Protein AF-A0A398DCT1-F1 (afdb_monomer)

Foldseek 3Di:
DDDPPPPCVVVVLVVLQVVLVVLVVVLVVCVVVVNDDDPVSVVSPVVSVVSNVVSVDDDWDWDADPVGDIDTDDDDPPPVCVVVVVVVVVVVVVVVVVVVVVVVVVVVVVVVVDPPVNVVVVVLVVVLVVCVVVLVLVVSCVSPVLPLSSLLSVLVVCLVVVVLVVSLVSVVSNVVNCPQVPNLLSLLSNLLSCQSVVNPVVSLVSLVVSVVSLVVCCVVCHGQNVALVSLVSSLVSLVVCLVVGDDVVSNVSSVVSNVVSVVVSVVRVVD

Solvent-accessible surface area (backbone atoms only — not comparable to full-atom values): 14977 Å² total; per-residue (Å²): 137,86,78,80,80,75,72,63,66,62,55,57,45,52,48,43,46,52,53,20,50,52,51,49,52,52,52,52,51,42,52,76,71,69,56,85,72,57,78,68,49,61,53,50,52,53,51,25,53,50,47,44,56,51,65,75,62,85,87,84,61,77,50,76,48,98,89,75,51,80,52,78,63,84,84,75,79,65,67,68,51,54,56,52,50,50,50,51,50,52,49,50,50,46,52,53,47,51,52,52,48,51,51,47,49,52,50,48,55,52,55,71,72,43,54,72,66,59,54,51,50,52,52,51,51,56,52,32,53,57,24,44,77,71,67,40,29,71,64,21,36,72,77,39,77,58,43,46,67,41,51,43,56,44,32,49,54,26,46,77,71,64,39,21,66,66,28,42,67,46,47,67,59,40,64,75,37,36,82,64,45,62,54,56,64,44,39,47,55,41,24,44,16,23,33,74,68,66,38,51,69,59,16,45,48,41,55,51,51,45,54,50,50,35,52,48,13,44,74,70,69,48,56,54,42,41,40,46,69,51,43,49,54,40,47,53,44,43,60,59,41,58,79,69,54,78,48,68,69,50,44,49,52,50,53,53,49,51,52,53,50,51,55,48,34,54,50,64,73,74,108

Organism: NCBI:txid2290915

Mean predicted aligned error: 17.01 Å

Nearest PDB structures (foldseek):
  2ho1-assembly1_A  TM=6.109E-01  e=1.424E-01  Pseudomonas aeruginosa PAO1
  4yvo-assembly1_A  TM=6.117E-01  e=4.773E-01  Arabidopsis thaliana
  5a6c-assembly2_A  TM=5.230E-01  e=1.860E+00  Homo sapiens
  3sf4-assembly3_C  TM=4.285E-01  e=1.682E+00  Homo sapiens
  7t7t-assembly2_B  TM=2.323E-01  e=9.663E-01  Citrus unshiu

pLDDT: mean 77.29, std 21.85, range [33.12, 98.75]

Structure (mmCIF, N/CA/C/O backbone):
data_AF-A0A398DCT1-F1
#
_entry.id   AF-A0A398DCT1-F1
#
loop_
_atom_site.group_PDB
_atom_site.id
_atom_site.type_symbol
_atom_site.label_atom_id
_atom_site.label_alt_id
_atom_site.label_comp_id
_atom_site.label_asym_id
_atom_site.label_entity_id
_atom_site.label_seq_id
_atom_site.pdbx_PDB_ins_code
_atom_site.Cartn_x
_atom_site.Cartn_y
_atom_site.Cartn_z
_atom_site.occupancy
_atom_site.B_iso_or_equiv
_atom_site.auth_seq_id
_atom_site.auth_comp_id
_atom_site.auth_asym_id
_atom_site.auth_atom_id
_atom_site.pdbx_PDB_model_num
ATOM 1 N N . MET A 1 1 ? 1.308 -56.799 -65.108 1.00 36.06 1 MET A N 1
ATOM 2 C CA . MET A 1 1 ? 0.537 -56.075 -64.076 1.00 36.06 1 MET A CA 1
ATOM 3 C C . MET A 1 1 ? 1.511 -55.118 -63.398 1.00 36.06 1 MET A C 1
ATOM 5 O O . MET A 1 1 ? 2.343 -55.564 -62.626 1.00 36.06 1 MET A O 1
ATOM 9 N N . ASN A 1 2 ? 1.532 -53.853 -63.829 1.00 35.38 2 ASN A N 1
ATOM 10 C CA . ASN A 1 2 ? 2.500 -52.849 -63.370 1.00 35.38 2 ASN A CA 1
ATOM 11 C C . ASN A 1 2 ? 2.028 -52.272 -62.032 1.00 35.38 2 ASN A C 1
ATOM 13 O O . ASN A 1 2 ? 1.039 -51.541 -61.999 1.00 35.38 2 ASN A O 1
ATOM 17 N N . ILE A 1 3 ? 2.719 -52.597 -60.941 1.00 39.06 3 ILE A N 1
ATOM 18 C CA . ILE A 1 3 ? 2.511 -51.929 -59.656 1.00 39.06 3 ILE A CA 1
ATOM 19 C C . ILE A 1 3 ? 3.306 -50.624 -59.721 1.00 39.06 3 ILE A C 1
ATOM 21 O O . ILE A 1 3 ? 4.535 -50.636 -59.718 1.00 39.06 3 ILE A O 1
ATOM 25 N N . LYS A 1 4 ? 2.596 -49.496 -59.840 1.00 43.75 4 LYS A N 1
ATOM 26 C CA . LYS A 1 4 ? 3.169 -48.158 -59.657 1.00 43.75 4 LYS A CA 1
ATOM 27 C C . LYS A 1 4 ? 3.806 -48.109 -58.266 1.00 43.75 4 LYS A C 1
ATOM 29 O O . LYS A 1 4 ? 3.088 -48.123 -57.271 1.00 43.75 4 LYS A O 1
ATOM 34 N N . GLN A 1 5 ? 5.134 -48.046 -58.200 1.00 40.81 5 GLN A N 1
ATOM 35 C CA . GLN A 1 5 ? 5.833 -47.622 -56.991 1.00 40.81 5 GLN A CA 1
ATOM 36 C C . GLN A 1 5 ? 5.524 -46.141 -56.777 1.00 40.81 5 GLN A C 1
ATOM 38 O O . GLN A 1 5 ? 6.094 -45.269 -57.429 1.00 40.81 5 GLN A O 1
ATOM 43 N N . THR A 1 6 ? 4.572 -45.857 -55.897 1.00 41.62 6 THR A N 1
ATOM 44 C CA . THR A 1 6 ? 4.400 -44.522 -55.335 1.00 41.62 6 THR A CA 1
ATOM 45 C C . THR A 1 6 ? 5.588 -44.291 -54.410 1.00 41.62 6 THR A C 1
ATOM 47 O O . THR A 1 6 ? 5.689 -44.894 -53.344 1.00 41.62 6 THR A O 1
ATOM 50 N N . THR A 1 7 ? 6.534 -43.479 -54.867 1.00 45.53 7 THR A N 1
ATOM 51 C CA . THR A 1 7 ? 7.656 -42.982 -54.077 1.00 45.53 7 THR A CA 1
ATOM 52 C C . THR A 1 7 ? 7.103 -42.328 -52.805 1.00 45.53 7 THR A C 1
ATOM 54 O O . THR A 1 7 ? 6.323 -41.384 -52.874 1.00 45.53 7 THR A O 1
ATOM 57 N N . ILE A 1 8 ? 7.441 -42.872 -51.632 1.00 47.75 8 ILE A N 1
ATOM 58 C CA . ILE A 1 8 ? 7.054 -42.324 -50.313 1.00 47.75 8 ILE A CA 1
ATOM 59 C C . ILE A 1 8 ? 7.974 -41.143 -49.929 1.00 47.75 8 ILE A C 1
ATOM 61 O O . ILE A 1 8 ? 7.621 -40.299 -49.108 1.00 47.75 8 ILE A O 1
ATOM 65 N N . GLU A 1 9 ? 9.125 -41.027 -50.595 1.00 51.66 9 GLU A N 1
ATOM 66 C CA . GLU A 1 9 ? 10.152 -39.997 -50.387 1.00 51.66 9 GLU A CA 1
ATOM 67 C C . GLU A 1 9 ? 9.671 -38.540 -50.560 1.00 51.66 9 GLU A C 1
ATOM 69 O O . GLU A 1 9 ? 10.022 -37.715 -49.715 1.00 51.66 9 GLU A O 1
ATOM 74 N N . PRO A 1 10 ? 8.818 -38.179 -51.544 1.00 56.56 10 PRO A N 1
ATOM 75 C CA . PRO A 1 10 ? 8.325 -36.810 -51.674 1.00 56.56 10 PRO A CA 1
ATOM 76 C C . PRO A 1 10 ? 7.369 -36.446 -50.538 1.00 56.56 10 PRO A C 1
ATOM 78 O O . PRO A 1 10 ? 7.337 -35.301 -50.106 1.00 56.56 10 PRO A O 1
ATOM 81 N N . VAL A 1 11 ? 6.589 -37.410 -50.037 1.00 53.25 11 VAL A N 1
ATOM 82 C CA . VAL A 1 11 ? 5.546 -37.147 -49.037 1.00 53.25 11 VAL A CA 1
ATOM 83 C C . VAL A 1 11 ? 6.168 -36.834 -47.683 1.00 53.25 11 VAL A C 1
ATOM 85 O O . VAL A 1 11 ? 5.748 -35.880 -47.039 1.00 53.25 11 VAL A O 1
ATOM 88 N N . ALA A 1 12 ? 7.196 -37.575 -47.264 1.00 54.34 12 ALA A N 1
ATOM 89 C CA . ALA A 1 12 ? 7.893 -37.303 -46.007 1.00 54.34 12 ALA A CA 1
ATOM 90 C C . ALA A 1 12 ? 8.620 -35.946 -46.029 1.00 54.34 12 ALA A C 1
ATOM 92 O O . ALA A 1 12 ? 8.574 -35.209 -45.045 1.00 54.34 12 ALA A O 1
ATOM 93 N N . LEU A 1 13 ? 9.223 -35.590 -47.167 1.00 54.47 13 LEU A N 1
ATOM 94 C CA . LEU A 1 13 ? 9.935 -34.324 -47.354 1.00 54.47 13 LEU A CA 1
ATOM 95 C C . LEU A 1 13 ? 8.961 -33.135 -47.385 1.00 54.47 13 LEU A C 1
ATOM 97 O O . LEU A 1 13 ? 9.155 -32.149 -46.677 1.00 54.47 13 LEU A O 1
ATOM 101 N N . VAL A 1 14 ? 7.850 -33.264 -48.118 1.00 60.44 14 VAL A N 1
ATOM 102 C CA . VAL A 1 14 ? 6.779 -32.254 -48.136 1.00 60.44 14 VAL A CA 1
ATOM 103 C C . VAL A 1 14 ? 6.146 -32.108 -46.751 1.00 60.44 14 VAL A C 1
ATOM 105 O O . VAL A 1 14 ? 5.940 -30.987 -46.297 1.00 60.44 14 VAL A O 1
ATOM 108 N N . MET A 1 15 ? 5.894 -33.210 -46.039 1.00 61.06 15 MET A N 1
ATOM 109 C CA . MET A 1 15 ? 5.348 -33.164 -44.679 1.00 61.06 15 MET A CA 1
ATOM 110 C C . MET A 1 15 ? 6.311 -32.488 -43.697 1.00 61.06 15 MET A C 1
ATOM 112 O O . MET A 1 15 ? 5.871 -31.648 -42.917 1.00 61.06 15 MET A O 1
ATOM 116 N N . GLY A 1 16 ? 7.611 -32.792 -43.759 1.00 62.81 16 GLY A N 1
ATOM 117 C CA . GLY A 1 16 ? 8.633 -32.155 -42.922 1.00 62.81 16 GLY A CA 1
ATOM 118 C C . GLY A 1 16 ? 8.750 -30.649 -43.170 1.00 62.81 16 GLY A C 1
ATOM 119 O O . GLY A 1 16 ? 8.773 -29.869 -42.217 1.00 62.81 16 GLY A O 1
ATOM 120 N N . LEU A 1 17 ? 8.729 -30.229 -44.438 1.00 61.38 17 LEU A N 1
ATOM 121 C CA . LEU A 1 17 ? 8.760 -28.818 -44.827 1.00 61.38 17 LEU A CA 1
ATOM 122 C C . LEU A 1 17 ? 7.508 -28.062 -44.352 1.00 61.38 17 LEU A C 1
ATOM 124 O O . LEU A 1 17 ? 7.616 -26.958 -43.814 1.00 61.38 17 LEU A O 1
ATOM 128 N N . VAL A 1 18 ? 6.324 -28.659 -44.534 1.00 68.19 18 VAL A N 1
ATOM 129 C CA . VAL A 1 18 ? 5.040 -28.062 -44.134 1.00 68.19 18 VAL A CA 1
ATOM 130 C C . VAL A 1 18 ? 4.954 -27.932 -42.612 1.00 68.19 18 VAL A C 1
ATOM 132 O O . VAL A 1 18 ? 4.602 -26.862 -42.117 1.00 68.19 18 VAL A O 1
ATOM 135 N N . LEU A 1 19 ? 5.336 -28.971 -41.862 1.00 64.50 19 LEU A N 1
ATOM 136 C CA . LEU A 1 19 ? 5.365 -28.938 -40.395 1.00 64.50 19 LEU A CA 1
ATOM 137 C C . LEU A 1 19 ? 6.388 -27.929 -39.855 1.00 64.50 19 LEU A C 1
ATOM 139 O O . LEU A 1 19 ? 6.051 -27.145 -38.968 1.00 64.50 19 LEU A O 1
ATOM 143 N N . GLY A 1 20 ? 7.605 -27.902 -40.408 1.00 65.12 20 GLY A N 1
ATOM 144 C CA . GLY A 1 20 ? 8.648 -26.953 -40.001 1.00 65.12 20 GLY A CA 1
ATOM 145 C C . GLY A 1 20 ? 8.249 -25.499 -40.261 1.00 65.12 20 GLY A C 1
ATOM 146 O O . GLY A 1 20 ? 8.371 -24.646 -39.380 1.00 65.12 20 GLY A O 1
ATOM 147 N N . SER A 1 21 ? 7.672 -25.231 -41.434 1.00 66.06 21 SER A N 1
ATOM 148 C CA . SER A 1 21 ? 7.203 -23.893 -41.811 1.00 66.06 21 SER A CA 1
ATOM 149 C C . SER A 1 21 ? 6.016 -23.438 -40.953 1.00 66.06 21 SER A C 1
ATOM 151 O O . SER A 1 21 ? 5.988 -22.294 -40.502 1.00 66.06 21 SER A O 1
ATOM 153 N N . ALA A 1 22 ? 5.068 -24.332 -40.649 1.00 68.12 22 ALA A N 1
ATOM 154 C CA . ALA A 1 22 ? 3.936 -24.030 -39.770 1.00 68.12 22 ALA A CA 1
ATOM 155 C C . ALA A 1 22 ? 4.380 -23.690 -38.335 1.00 68.12 22 ALA A C 1
ATOM 157 O O . ALA A 1 22 ? 3.824 -22.777 -37.717 1.00 68.12 22 ALA A O 1
ATOM 158 N N . MET A 1 23 ? 5.405 -24.374 -37.812 1.00 66.44 23 MET A N 1
ATOM 159 C CA . MET A 1 23 ? 5.976 -24.069 -36.496 1.00 66.44 23 MET A CA 1
ATOM 160 C C . MET A 1 23 ? 6.653 -22.694 -36.466 1.00 66.44 23 MET A C 1
ATOM 162 O O . MET A 1 23 ? 6.417 -21.931 -35.531 1.00 66.44 23 MET A O 1
ATOM 166 N N . LEU A 1 24 ? 7.426 -22.341 -37.498 1.00 65.69 24 LEU A N 1
ATOM 167 C CA . LEU A 1 24 ? 8.075 -21.027 -37.589 1.00 65.69 24 LEU A CA 1
ATOM 168 C C . LEU A 1 24 ? 7.053 -19.889 -37.675 1.00 65.69 24 LEU A C 1
ATOM 170 O O . LEU A 1 24 ? 7.145 -18.930 -36.911 1.00 65.69 24 LEU A O 1
ATOM 174 N N . VAL A 1 25 ? 6.029 -20.030 -38.523 1.00 70.75 25 VAL A N 1
ATOM 175 C CA . VAL A 1 25 ? 4.947 -19.037 -38.640 1.00 70.75 25 VAL A CA 1
ATOM 176 C C . VAL A 1 25 ? 4.191 -18.878 -37.319 1.00 70.75 25 VAL A C 1
ATOM 178 O O . VAL A 1 25 ? 3.870 -17.756 -36.934 1.00 70.75 25 VAL A O 1
ATOM 181 N N . SER A 1 26 ? 3.952 -19.971 -36.589 1.00 65.69 26 SER A N 1
ATOM 182 C CA . SER A 1 26 ? 3.269 -19.927 -35.288 1.00 65.69 26 SER A CA 1
ATOM 183 C C . SER A 1 26 ? 4.083 -19.174 -34.231 1.00 65.69 26 SER A C 1
ATOM 185 O O . SER A 1 26 ? 3.523 -18.378 -33.478 1.00 65.69 26 SER A O 1
ATOM 187 N N . VAL A 1 27 ? 5.407 -19.368 -34.205 1.00 63.97 27 VAL A N 1
ATOM 188 C CA . VAL A 1 27 ? 6.306 -18.623 -33.309 1.00 63.97 27 VAL A CA 1
ATOM 189 C C . VAL A 1 27 ? 6.333 -17.136 -33.675 1.00 63.97 27 VAL A C 1
ATOM 191 O O . VAL A 1 27 ? 6.207 -16.286 -32.794 1.00 63.97 27 VAL A O 1
ATOM 194 N N . THR A 1 28 ? 6.426 -16.802 -34.967 1.00 66.19 28 THR A N 1
ATOM 195 C CA . THR A 1 28 ? 6.400 -15.407 -35.436 1.00 66.19 28 THR A CA 1
ATOM 196 C C . THR A 1 28 ? 5.066 -14.721 -35.133 1.00 66.19 28 THR A C 1
ATOM 198 O O . THR A 1 28 ? 5.053 -13.574 -34.692 1.00 66.19 28 THR A O 1
ATOM 201 N N . ALA A 1 29 ? 3.939 -15.414 -35.311 1.00 65.19 29 ALA A N 1
ATOM 202 C CA . ALA A 1 29 ? 2.613 -14.871 -35.024 1.00 65.19 29 ALA A CA 1
ATOM 203 C C . ALA A 1 29 ? 2.414 -14.591 -33.527 1.00 65.19 29 ALA A C 1
ATOM 205 O O . ALA A 1 29 ? 1.945 -13.517 -33.160 1.00 65.19 29 ALA A O 1
ATOM 206 N N . ALA A 1 30 ? 2.817 -15.514 -32.652 1.00 64.69 30 ALA A N 1
ATOM 207 C CA . ALA A 1 30 ? 2.731 -15.295 -31.210 1.00 64.69 30 ALA A CA 1
ATOM 208 C C . ALA A 1 30 ? 3.680 -14.181 -30.720 1.00 64.69 30 ALA A C 1
ATOM 210 O O . ALA A 1 30 ? 3.327 -13.459 -29.789 1.00 64.69 30 ALA A O 1
ATOM 211 N N . PHE A 1 31 ? 4.818 -13.967 -31.392 1.00 67.06 31 PHE A N 1
ATOM 212 C CA . PHE A 1 31 ? 5.706 -12.829 -31.124 1.00 67.06 31 PHE A CA 1
ATOM 213 C C . PHE A 1 31 ? 5.045 -11.492 -31.496 1.00 67.06 31 PHE A C 1
ATOM 215 O O . PHE A 1 31 ? 5.064 -10.552 -30.707 1.00 67.06 31 PHE A O 1
ATOM 222 N N . LEU A 1 32 ? 4.395 -11.422 -32.663 1.00 63.50 32 LEU A N 1
ATOM 223 C CA . LEU A 1 32 ? 3.679 -10.220 -33.113 1.00 63.50 32 LEU A CA 1
ATOM 224 C C . LEU A 1 32 ? 2.447 -9.889 -32.256 1.00 63.50 32 LEU A C 1
ATOM 226 O O . LEU A 1 32 ? 2.054 -8.730 -32.177 1.00 63.50 32 LEU A O 1
ATOM 230 N N . LEU A 1 33 ? 1.856 -10.887 -31.597 1.00 70.19 33 LEU A N 1
ATOM 231 C CA . LEU A 1 33 ? 0.718 -10.716 -30.689 1.00 70.19 33 LEU A CA 1
ATOM 232 C C . LEU A 1 33 ? 1.129 -10.382 -29.241 1.00 70.19 33 LEU A C 1
ATOM 234 O O . LEU A 1 33 ? 0.264 -10.284 -28.374 1.00 70.19 33 LEU A O 1
ATOM 238 N N . GLY A 1 34 ? 2.425 -10.187 -28.970 1.00 53.81 34 GLY A N 1
ATOM 239 C CA . GLY A 1 34 ? 2.915 -9.731 -27.665 1.00 53.81 34 GLY A CA 1
ATOM 240 C C . GLY A 1 34 ? 2.924 -10.804 -26.572 1.00 53.81 34 GLY A C 1
ATOM 241 O O . GLY A 1 34 ? 2.997 -10.471 -25.390 1.00 53.81 34 GLY A O 1
ATOM 242 N N . TYR A 1 35 ? 2.862 -12.089 -26.934 1.00 66.19 35 TYR A N 1
ATOM 243 C CA . TYR A 1 35 ? 3.002 -13.167 -25.957 1.00 66.19 35 TYR A CA 1
ATOM 244 C C . TYR A 1 35 ? 4.467 -13.308 -25.519 1.00 66.19 35 TYR A C 1
ATOM 246 O O . TYR A 1 35 ? 5.373 -13.453 -26.341 1.00 66.19 35 TYR A O 1
ATOM 254 N N . VAL A 1 36 ? 4.708 -13.293 -24.205 1.00 50.56 36 VAL A N 1
ATOM 255 C CA . VAL A 1 36 ? 6.049 -13.464 -23.628 1.00 50.56 36 VAL A CA 1
ATOM 256 C C . VAL A 1 36 ? 6.452 -14.935 -23.728 1.00 50.56 36 VAL A C 1
ATOM 258 O O . VAL A 1 36 ? 5.899 -15.798 -23.044 1.00 50.56 36 VAL A O 1
ATOM 261 N N . PHE A 1 37 ? 7.417 -15.242 -24.594 1.00 55.66 37 PHE A N 1
ATOM 262 C CA . PHE A 1 37 ? 7.937 -16.598 -24.726 1.00 55.66 37 PHE A CA 1
ATOM 263 C C . PHE A 1 37 ? 8.883 -16.936 -23.574 1.00 55.66 37 PHE A C 1
ATOM 265 O O . PHE A 1 37 ? 9.975 -16.384 -23.462 1.00 55.66 37 PHE A O 1
ATOM 272 N N . GLY A 1 38 ? 8.486 -17.902 -22.747 1.00 59.59 38 GLY A N 1
ATOM 273 C CA . GLY A 1 38 ? 9.411 -18.590 -21.849 1.00 59.59 38 GLY A CA 1
ATOM 274 C C . GLY A 1 38 ? 10.381 -19.511 -22.605 1.00 59.59 38 GLY A C 1
ATOM 275 O O . GLY A 1 38 ? 10.351 -19.622 -23.832 1.00 59.59 38 GLY A O 1
ATOM 276 N N . LEU A 1 39 ? 11.204 -20.250 -21.854 1.00 57.31 39 LEU A N 1
ATOM 277 C CA . LEU A 1 39 ? 12.235 -21.179 -22.354 1.00 57.31 39 LEU A CA 1
ATOM 278 C C . LEU A 1 39 ? 11.741 -22.152 -23.454 1.00 57.31 39 LEU A C 1
ATOM 280 O O . LEU A 1 39 ? 12.514 -22.539 -24.332 1.00 57.31 39 LEU A O 1
ATOM 284 N N . GLY A 1 40 ? 10.451 -22.512 -23.429 1.00 57.81 40 GLY A N 1
ATOM 285 C CA . GLY A 1 40 ? 9.806 -23.391 -24.413 1.00 57.81 40 GLY A CA 1
ATOM 286 C C . GLY A 1 40 ? 9.721 -22.815 -25.833 1.00 57.81 40 GLY A C 1
ATOM 287 O O . GLY A 1 40 ? 9.794 -23.570 -26.799 1.00 57.81 40 GLY A O 1
ATOM 288 N N . GLY A 1 41 ? 9.631 -21.489 -25.987 1.00 62.53 41 GLY A N 1
ATOM 289 C CA . GLY A 1 41 ? 9.611 -20.843 -27.305 1.00 62.53 41 GLY A CA 1
ATOM 290 C C . GLY A 1 41 ? 10.951 -20.960 -28.027 1.00 62.53 41 GLY A C 1
ATOM 291 O O . GLY A 1 41 ? 11.002 -21.330 -29.196 1.00 62.53 41 GLY A O 1
ATOM 292 N N . ALA A 1 42 ? 12.050 -20.736 -27.302 1.00 58.88 42 ALA A N 1
ATOM 293 C CA . ALA A 1 42 ? 13.403 -20.844 -27.847 1.00 58.88 42 ALA A CA 1
ATOM 294 C C . ALA A 1 42 ? 13.738 -22.276 -28.301 1.00 58.88 42 ALA A C 1
ATOM 296 O O . ALA A 1 42 ? 14.368 -22.470 -29.342 1.00 58.88 42 ALA A O 1
ATOM 297 N N . THR A 1 43 ? 13.277 -23.285 -27.553 1.00 59.25 43 THR A N 1
ATOM 298 C CA . THR A 1 43 ? 13.462 -24.697 -27.925 1.00 59.25 43 THR A CA 1
ATOM 299 C C . THR A 1 43 ? 12.658 -25.061 -29.171 1.00 59.25 43 THR A C 1
ATOM 301 O O . THR A 1 43 ? 13.186 -25.743 -30.048 1.00 59.25 43 THR A O 1
ATOM 304 N N . LEU A 1 44 ? 11.422 -24.564 -29.299 1.00 59.19 44 LEU A N 1
ATOM 305 C CA . LEU A 1 44 ? 10.587 -24.817 -30.477 1.00 59.19 44 LEU A CA 1
ATOM 306 C C . LEU A 1 44 ? 11.191 -24.215 -31.757 1.00 59.19 44 LEU A C 1
ATOM 308 O O . LEU A 1 44 ? 11.205 -24.871 -32.797 1.00 59.19 44 LEU A O 1
ATOM 312 N N . THR A 1 45 ? 11.748 -23.003 -31.675 1.00 63.12 45 THR A N 1
ATOM 313 C CA . THR A 1 45 ? 12.410 -22.333 -32.808 1.00 63.12 45 THR A CA 1
ATOM 314 C C . THR A 1 45 ? 13.661 -23.082 -33.260 1.00 63.12 45 THR A C 1
ATOM 316 O O . THR A 1 45 ? 13.875 -23.260 -34.459 1.00 63.12 45 THR A O 1
ATOM 319 N N . LEU A 1 46 ? 14.467 -23.573 -32.310 1.00 58.78 46 LEU A N 1
ATOM 320 C CA . LEU A 1 46 ? 15.671 -24.350 -32.611 1.00 58.78 46 LEU A CA 1
ATOM 321 C C . LEU A 1 46 ? 15.322 -25.672 -33.314 1.00 58.78 46 LEU A C 1
ATOM 323 O O . LEU A 1 46 ? 15.953 -26.034 -34.305 1.00 58.78 46 LEU A O 1
ATOM 327 N N . VAL A 1 47 ? 14.286 -26.368 -32.834 1.00 59.53 47 VAL A N 1
ATOM 328 C CA . VAL A 1 47 ? 13.799 -27.618 -33.439 1.00 59.53 47 VAL A CA 1
ATOM 329 C C . VAL A 1 47 ? 13.207 -27.364 -34.827 1.00 59.53 47 VAL A C 1
ATOM 331 O O . VAL A 1 47 ? 13.506 -28.112 -35.757 1.00 59.53 47 VAL A O 1
ATOM 334 N N . GLY A 1 48 ? 12.436 -26.287 -35.002 1.00 61.28 48 GLY A N 1
ATOM 335 C CA . GLY A 1 48 ? 11.903 -25.879 -36.304 1.00 61.28 48 GLY A CA 1
ATOM 336 C C . GLY A 1 48 ? 13.011 -25.603 -37.324 1.00 61.28 48 GLY A C 1
ATOM 337 O O . GLY A 1 48 ? 12.979 -26.143 -38.431 1.00 61.28 48 GLY A O 1
ATOM 338 N N . ALA A 1 49 ? 14.043 -24.847 -36.940 1.00 63.06 49 ALA A N 1
ATOM 339 C CA . ALA A 1 49 ? 15.198 -24.579 -37.800 1.00 63.06 49 ALA A CA 1
ATOM 340 C C . ALA A 1 49 ? 15.956 -25.864 -38.178 1.00 63.06 49 ALA A C 1
ATOM 342 O O . ALA A 1 49 ? 16.341 -26.046 -39.333 1.00 63.06 49 ALA A O 1
ATOM 343 N N . LEU A 1 50 ? 16.113 -26.789 -37.227 1.00 54.97 50 LEU A N 1
ATOM 344 C CA . LEU A 1 50 ? 16.834 -28.045 -37.428 1.00 54.97 50 LEU A CA 1
ATOM 345 C C . LEU A 1 50 ? 16.072 -29.015 -38.346 1.00 54.97 50 LEU A C 1
ATOM 347 O O . LEU A 1 50 ? 16.674 -29.626 -39.226 1.00 54.97 50 LEU A O 1
ATOM 351 N N . LEU A 1 51 ? 14.745 -29.103 -38.209 1.00 58.03 51 LEU A N 1
ATOM 352 C CA . LEU A 1 51 ? 13.892 -29.900 -39.100 1.00 58.03 51 LEU A CA 1
ATOM 353 C C . LEU A 1 51 ? 13.850 -29.329 -40.522 1.00 58.03 51 LEU A C 1
ATOM 355 O O . LEU A 1 51 ? 13.899 -30.085 -41.493 1.00 58.03 51 LEU A O 1
ATOM 359 N N . THR A 1 52 ? 13.830 -28.000 -40.652 1.00 58.97 52 THR A N 1
ATOM 360 C CA . THR A 1 52 ? 13.875 -27.328 -41.960 1.00 58.97 52 THR A CA 1
ATOM 361 C C . THR A 1 52 ? 15.241 -27.529 -42.630 1.00 58.97 52 THR A C 1
ATOM 363 O O . THR A 1 52 ? 15.305 -27.800 -43.826 1.00 58.97 52 THR A O 1
ATOM 366 N N . GLY A 1 53 ? 16.331 -27.492 -41.853 1.00 52.97 53 GLY A N 1
ATOM 367 C CA . GLY A 1 53 ? 17.690 -27.762 -42.332 1.00 52.97 53 GLY A CA 1
ATOM 368 C C . GLY A 1 53 ? 17.916 -29.216 -42.762 1.00 52.97 53 GLY A C 1
ATOM 369 O O . GLY A 1 53 ? 18.528 -29.459 -43.801 1.00 52.97 53 GLY A O 1
ATOM 370 N N . LEU A 1 54 ? 17.369 -30.187 -42.023 1.00 48.31 54 LEU A N 1
ATOM 371 C CA . LEU A 1 54 ? 17.446 -31.611 -42.381 1.00 48.31 54 LEU A CA 1
ATOM 372 C C . LEU A 1 54 ? 16.651 -31.947 -43.652 1.00 48.31 54 LEU A C 1
ATOM 374 O O . LEU A 1 54 ? 17.058 -32.826 -44.405 1.00 48.31 54 LEU A O 1
ATOM 378 N N . SER A 1 55 ? 15.563 -31.225 -43.942 1.00 50.03 55 SER A N 1
ATOM 379 C CA . SER A 1 55 ? 14.768 -31.426 -45.164 1.00 50.03 55 SER A CA 1
ATOM 380 C C . SER A 1 55 ? 15.500 -31.023 -46.453 1.00 50.03 55 SER A C 1
ATOM 382 O O . SER A 1 55 ? 15.058 -31.395 -47.540 1.00 50.03 55 SER A O 1
ATOM 384 N N . ILE A 1 56 ? 16.597 -30.268 -46.349 1.00 49.84 56 ILE A N 1
ATOM 385 C CA . ILE A 1 56 ? 17.396 -29.801 -47.494 1.00 49.84 56 ILE A CA 1
ATOM 386 C C . ILE A 1 56 ? 18.474 -30.842 -47.880 1.00 49.84 56 ILE A C 1
ATOM 388 O O . ILE A 1 56 ? 19.043 -30.770 -48.966 1.00 49.84 56 ILE A O 1
ATOM 392 N N . TRP A 1 57 ? 18.721 -31.860 -47.042 1.00 47.19 57 TRP A N 1
ATOM 393 C CA . TRP A 1 57 ? 19.800 -32.837 -47.225 1.00 47.19 57 TRP A CA 1
ATOM 394 C C . TRP A 1 57 ? 19.265 -34.274 -47.219 1.00 47.19 57 TRP A C 1
ATOM 396 O O . TRP A 1 57 ? 18.987 -34.822 -46.159 1.00 47.19 57 TRP A O 1
ATOM 406 N N . SER A 1 58 ? 19.157 -34.919 -48.386 1.00 44.78 58 SER A N 1
ATOM 407 C CA . SER A 1 58 ? 19.490 -36.346 -48.606 1.00 44.78 58 SER A CA 1
ATOM 408 C C . SER A 1 58 ? 18.858 -36.876 -49.895 1.00 44.78 58 SER A C 1
ATOM 410 O O . SER A 1 58 ? 17.657 -36.762 -50.112 1.00 44.78 58 SER A O 1
ATOM 412 N N . SER A 1 59 ? 19.659 -37.529 -50.736 1.00 44.81 59 SER A N 1
ATOM 413 C CA . SER A 1 59 ? 19.130 -38.532 -51.662 1.00 44.81 59 SER A CA 1
ATOM 414 C C . SER A 1 59 ? 19.598 -39.899 -51.173 1.00 44.81 59 SER A C 1
ATOM 416 O O . SER A 1 59 ? 20.783 -40.099 -50.907 1.00 44.81 59 SER A O 1
ATOM 418 N N . VAL A 1 60 ? 18.658 -40.823 -50.990 1.00 41.34 60 VAL A N 1
ATOM 419 C CA . VAL A 1 60 ? 18.916 -42.214 -50.610 1.00 41.34 60 VAL A CA 1
ATOM 420 C C . VAL A 1 60 ? 18.589 -43.061 -51.834 1.00 41.34 60 VAL A C 1
ATOM 422 O O . VAL A 1 60 ? 17.519 -42.917 -52.413 1.00 41.34 60 VAL A O 1
ATOM 425 N N . ARG A 1 61 ? 19.503 -43.936 -52.270 1.00 42.00 61 ARG A N 1
ATOM 426 C CA . ARG A 1 61 ? 19.205 -44.913 -53.328 1.00 42.00 61 ARG A CA 1
ATOM 427 C C . ARG A 1 61 ? 19.202 -46.316 -52.747 1.00 42.00 61 ARG A C 1
ATOM 429 O O . ARG A 1 61 ? 20.246 -46.855 -52.400 1.00 42.00 61 ARG A O 1
ATOM 436 N N . ILE A 1 62 ? 18.010 -46.899 -52.678 1.00 39.12 62 ILE A N 1
ATOM 437 C CA . ILE A 1 62 ? 17.791 -48.290 -52.282 1.00 39.12 62 ILE A CA 1
ATOM 438 C C . ILE A 1 62 ? 17.602 -49.105 -53.559 1.00 39.12 62 ILE A C 1
ATOM 440 O O . ILE A 1 62 ? 16.736 -48.787 -54.378 1.00 39.12 62 ILE A O 1
ATOM 444 N N . ARG A 1 63 ? 18.403 -50.157 -53.744 1.00 41.75 63 ARG A N 1
ATOM 445 C CA . ARG A 1 63 ? 18.161 -51.154 -54.793 1.00 41.75 63 ARG A CA 1
ATOM 446 C C . ARG A 1 63 ? 17.738 -52.468 -54.156 1.00 41.75 63 ARG A C 1
ATOM 448 O O . ARG A 1 63 ? 18.309 -52.907 -53.162 1.00 41.75 63 ARG A O 1
ATOM 455 N N . VAL A 1 64 ? 16.717 -53.074 -54.750 1.00 37.25 64 VAL A N 1
ATOM 456 C CA . VAL A 1 64 ? 16.221 -54.397 -54.372 1.00 37.25 64 VAL A CA 1
ATOM 457 C C . VAL A 1 64 ? 16.657 -55.364 -55.458 1.00 37.25 64 VAL A C 1
ATOM 459 O O . VAL A 1 64 ? 16.277 -55.201 -56.620 1.00 37.25 64 VAL A O 1
ATOM 462 N N . SER A 1 65 ? 17.484 -56.337 -55.089 1.00 46.69 65 SER A N 1
ATOM 463 C CA . SER A 1 65 ? 17.958 -57.353 -56.026 1.00 46.69 65 SER A CA 1
ATOM 464 C C . SER A 1 65 ? 16.892 -58.442 -56.220 1.00 46.69 65 SER A C 1
ATOM 466 O O . SER A 1 65 ? 16.153 -58.741 -55.278 1.00 46.69 65 SER A O 1
ATOM 468 N N . PRO A 1 66 ? 16.808 -59.081 -57.405 1.00 45.00 66 PRO A N 1
ATOM 469 C CA . PRO A 1 66 ? 15.766 -60.069 -57.724 1.00 45.00 66 PRO A CA 1
ATOM 470 C C . PRO A 1 66 ? 15.735 -61.300 -56.802 1.00 45.00 66 PRO A C 1
ATOM 472 O O . PRO A 1 66 ? 14.753 -62.035 -56.790 1.00 45.00 66 PRO A O 1
ATOM 475 N N . GLU A 1 67 ? 16.794 -61.513 -56.023 1.00 47.97 67 GLU A N 1
ATOM 476 C CA . GLU A 1 67 ? 16.972 -62.630 -55.088 1.00 47.97 67 GLU A CA 1
ATOM 477 C C . GLU A 1 67 ? 16.496 -62.305 -53.654 1.00 47.97 67 GLU A C 1
ATOM 479 O O . GLU A 1 67 ? 16.618 -63.135 -52.758 1.00 47.97 67 GLU A O 1
ATOM 484 N N . GLY A 1 68 ? 15.924 -61.115 -53.419 1.00 38.28 68 GLY A N 1
ATOM 485 C CA . GLY A 1 68 ? 15.297 -60.741 -52.141 1.00 38.28 68 GLY A CA 1
ATOM 486 C C . GLY A 1 68 ? 16.205 -60.028 -51.128 1.00 38.28 68 GLY A C 1
ATOM 487 O O . GLY A 1 68 ? 15.806 -59.853 -49.979 1.00 38.28 68 GLY A O 1
ATOM 488 N N . GLY A 1 69 ? 17.401 -59.589 -51.532 1.00 33.12 69 GLY A N 1
ATOM 489 C CA . GLY A 1 69 ? 18.298 -58.775 -50.702 1.00 33.12 69 GLY A CA 1
ATOM 490 C C . GLY A 1 69 ? 18.089 -57.264 -50.877 1.00 33.12 69 GLY A C 1
ATOM 491 O O . GLY A 1 69 ? 17.915 -56.785 -52.002 1.00 33.12 69 GLY A O 1
ATOM 492 N N . PHE A 1 70 ? 18.146 -56.518 -49.767 1.00 33.31 70 PHE A N 1
ATOM 493 C CA . PHE A 1 70 ? 18.197 -55.051 -49.744 1.00 33.31 70 PHE A CA 1
ATOM 494 C C . PHE A 1 70 ? 19.645 -54.594 -49.569 1.00 33.31 70 PHE A C 1
ATOM 496 O O . PHE A 1 70 ? 20.278 -54.947 -48.575 1.00 33.31 70 PHE A O 1
ATOM 503 N N . GLU A 1 71 ? 20.151 -53.777 -50.490 1.00 36.75 71 GLU A N 1
ATOM 504 C CA . GLU A 1 71 ? 21.451 -53.123 -50.332 1.00 36.75 71 GLU A CA 1
ATOM 505 C C . GLU A 1 71 ? 21.248 -51.603 -50.306 1.00 36.75 71 GLU A C 1
ATOM 507 O O . GLU A 1 71 ? 20.675 -51.011 -51.227 1.00 36.75 71 GLU A O 1
ATOM 512 N N . ALA A 1 72 ? 21.671 -50.980 -49.204 1.00 35.53 72 ALA A N 1
ATOM 513 C CA . ALA A 1 72 ? 21.619 -49.539 -48.999 1.00 35.53 72 ALA A CA 1
ATOM 514 C C . ALA A 1 72 ? 23.049 -48.992 -48.997 1.00 35.53 72 ALA A C 1
ATOM 516 O O . ALA A 1 72 ? 23.818 -49.241 -48.069 1.00 35.53 72 ALA A O 1
ATOM 517 N N . SER A 1 73 ? 23.410 -48.250 -50.042 1.00 39.03 73 SER A N 1
ATOM 518 C CA . SER A 1 73 ? 24.699 -47.566 -50.136 1.00 39.03 73 SER A CA 1
ATOM 519 C C . SER A 1 73 ? 24.531 -46.086 -49.797 1.00 39.03 73 SER A C 1
ATOM 521 O O . SER A 1 73 ? 23.778 -45.375 -50.465 1.00 39.03 73 SER A O 1
ATOM 523 N N . PHE A 1 74 ? 25.251 -45.621 -48.777 1.00 42.06 74 PHE A N 1
ATOM 524 C CA . PHE A 1 74 ? 25.288 -44.217 -48.374 1.00 42.06 74 PHE A CA 1
ATOM 525 C C . PHE A 1 74 ? 26.427 -43.511 -49.109 1.00 42.06 74 PHE A C 1
ATOM 527 O O . PHE A 1 74 ? 27.597 -43.734 -48.799 1.00 42.06 74 PHE A O 1
ATOM 534 N N . GLU A 1 75 ? 26.109 -42.654 -50.076 1.00 42.28 75 GLU A N 1
ATOM 535 C CA . GLU A 1 75 ? 27.122 -41.825 -50.728 1.00 42.28 75 GLU A CA 1
ATOM 536 C C . GLU A 1 75 ? 27.297 -40.542 -49.909 1.00 42.28 75 GLU A C 1
ATOM 538 O O . GLU A 1 75 ? 26.449 -39.650 -49.905 1.00 42.28 75 GLU A O 1
ATOM 543 N N . SER A 1 76 ? 28.372 -40.470 -49.120 1.00 43.03 76 SER A N 1
ATOM 544 C CA . SER A 1 76 ? 28.675 -39.261 -48.362 1.00 43.03 76 SER A CA 1
ATOM 545 C C . SER A 1 76 ? 29.247 -38.202 -49.302 1.00 43.03 76 SER A C 1
ATOM 547 O O . SER A 1 76 ? 30.348 -38.381 -49.825 1.00 43.03 76 SER A O 1
ATOM 549 N N . PHE A 1 77 ? 28.541 -37.083 -49.449 1.00 42.69 77 PHE A N 1
ATOM 550 C CA . PHE A 1 77 ? 29.036 -35.833 -50.027 1.00 42.69 77 PHE A CA 1
ATOM 551 C C . PHE A 1 77 ? 30.138 -35.256 -49.113 1.00 42.69 77 PHE A C 1
ATOM 553 O O . PHE A 1 77 ? 29.909 -34.359 -48.311 1.00 42.69 77 PHE A O 1
ATOM 560 N N . LYS A 1 78 ? 31.320 -35.888 -49.103 1.00 42.12 78 LYS A N 1
ATOM 561 C CA . LYS A 1 78 ? 32.369 -35.663 -48.088 1.00 42.12 78 LYS A CA 1
ATOM 562 C C . LYS A 1 78 ? 33.476 -34.707 -48.519 1.00 42.12 78 LYS A C 1
ATOM 564 O O . LYS A 1 78 ? 34.280 -34.338 -47.668 1.00 42.12 78 LYS A O 1
ATOM 569 N N . GLN A 1 79 ? 33.550 -34.332 -49.795 1.00 39.97 79 GLN A N 1
ATOM 570 C CA . GLN A 1 79 ? 34.684 -33.559 -50.310 1.00 39.97 79 GLN A CA 1
ATOM 571 C C . GLN A 1 79 ? 34.346 -32.077 -50.514 1.00 39.97 79 GLN A C 1
ATOM 573 O O .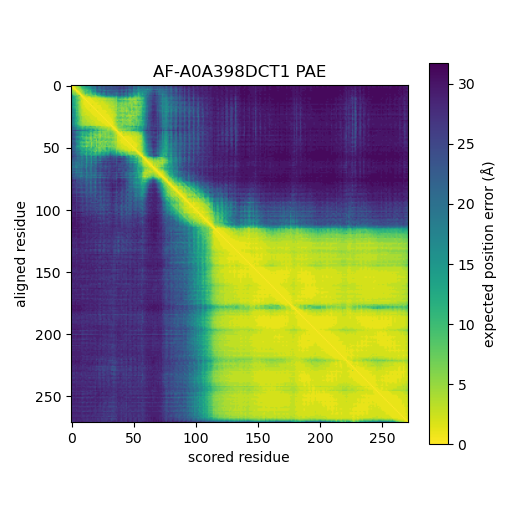 GLN A 1 79 ? 35.077 -31.237 -50.007 1.00 39.97 79 GLN A O 1
ATOM 578 N N . GLU A 1 80 ? 33.190 -31.757 -51.093 1.00 42.41 80 GLU A N 1
ATOM 579 C CA . GLU A 1 80 ? 32.744 -30.369 -51.319 1.00 42.41 80 GLU A CA 1
ATOM 580 C C . GLU A 1 80 ? 32.205 -29.715 -50.025 1.00 42.41 80 GLU A C 1
ATOM 582 O O . GLU A 1 80 ? 32.577 -28.600 -49.678 1.00 42.41 80 GLU A O 1
ATOM 587 N N . VAL A 1 81 ? 31.510 -30.478 -49.168 1.00 43.69 81 VAL A N 1
ATOM 588 C CA . VAL A 1 81 ? 31.108 -30.019 -47.819 1.00 43.69 81 VAL A CA 1
ATOM 589 C C . VAL A 1 81 ? 32.286 -29.775 -46.885 1.00 43.69 81 VAL A C 1
ATOM 591 O O . VAL A 1 81 ? 32.143 -29.023 -45.929 1.00 43.69 81 VAL A O 1
ATOM 594 N N . ARG A 1 82 ? 33.460 -30.378 -47.107 1.00 41.00 82 ARG A N 1
ATOM 595 C CA . ARG A 1 82 ? 34.596 -30.112 -46.218 1.00 41.00 82 ARG A CA 1
ATOM 596 C C . ARG A 1 82 ? 35.146 -28.712 -46.443 1.00 41.00 82 ARG A C 1
ATOM 598 O O . ARG A 1 82 ? 35.471 -28.078 -45.449 1.00 41.00 82 ARG A O 1
ATOM 605 N N . GLU A 1 83 ? 35.200 -28.259 -47.695 1.00 45.16 83 GLU A N 1
ATOM 606 C CA . GLU A 1 83 ? 35.636 -26.910 -48.070 1.00 45.16 83 GLU A CA 1
ATOM 607 C C . GLU A 1 83 ? 34.570 -25.869 -47.704 1.00 45.16 83 GLU A C 1
ATOM 609 O O . GLU A 1 83 ? 34.901 -24.906 -47.003 1.00 45.16 83 GLU A O 1
ATOM 614 N N . ASP A 1 84 ? 33.294 -26.141 -47.999 1.00 45.69 84 ASP A N 1
ATOM 615 C CA . ASP A 1 84 ? 32.175 -25.252 -47.656 1.00 45.69 84 ASP A CA 1
ATOM 616 C C . ASP A 1 84 ? 31.891 -25.169 -46.150 1.00 45.69 84 ASP A C 1
ATOM 618 O O . ASP A 1 84 ? 31.529 -24.114 -45.645 1.00 45.69 84 ASP A O 1
ATOM 622 N N . VAL A 1 85 ? 32.096 -26.238 -45.370 1.00 43.31 85 VAL A N 1
ATOM 623 C CA . VAL A 1 85 ? 31.971 -26.170 -43.899 1.00 43.31 85 VAL A CA 1
ATOM 624 C C . VAL A 1 85 ? 33.150 -25.425 -43.285 1.00 43.31 85 VAL A C 1
ATOM 626 O O . VAL A 1 85 ? 32.972 -24.770 -42.259 1.00 43.31 85 VAL A O 1
ATOM 629 N N . THR A 1 86 ? 34.351 -25.479 -43.871 1.00 48.47 86 THR A N 1
ATOM 630 C CA . THR A 1 86 ? 35.449 -24.611 -43.417 1.00 48.47 86 THR A CA 1
ATOM 631 C C . THR A 1 86 ? 35.232 -23.149 -43.774 1.00 48.47 86 THR A C 1
ATOM 633 O O . THR A 1 86 ? 35.526 -22.324 -42.911 1.00 48.47 86 THR A O 1
ATOM 636 N N . SER A 1 87 ? 34.686 -22.831 -44.956 1.00 47.56 87 SER A N 1
ATOM 637 C CA . SER A 1 87 ? 34.352 -21.449 -45.335 1.00 47.56 87 SER A CA 1
ATOM 638 C C . SER A 1 87 ? 33.171 -20.920 -44.514 1.00 47.56 87 SER A C 1
ATOM 640 O O . SER A 1 87 ? 33.292 -19.894 -43.859 1.00 47.56 87 SER A O 1
ATOM 642 N N . LEU A 1 88 ? 32.092 -21.692 -44.350 1.00 45.62 88 LEU A N 1
ATOM 643 C CA . LEU A 1 88 ? 30.982 -21.332 -43.459 1.00 45.62 88 LEU A CA 1
ATOM 644 C C . LEU A 1 88 ? 31.429 -21.194 -42.004 1.00 45.62 88 LEU A C 1
ATOM 646 O O . LEU A 1 88 ? 30.923 -20.336 -41.286 1.00 45.62 88 LEU A O 1
ATOM 650 N N . ARG A 1 89 ? 32.381 -22.007 -41.528 1.00 46.69 89 ARG A N 1
ATOM 651 C CA . ARG A 1 89 ? 32.919 -21.884 -40.164 1.00 46.69 89 ARG A CA 1
ATOM 652 C C . ARG A 1 89 ? 33.849 -20.681 -40.012 1.00 46.69 89 ARG A C 1
ATOM 654 O O . ARG A 1 89 ? 33.874 -20.116 -38.918 1.00 46.69 89 ARG A O 1
ATOM 661 N N . SER A 1 90 ? 34.617 -20.301 -41.037 1.00 55.56 90 SER A N 1
ATOM 662 C CA . SER A 1 90 ? 35.389 -19.051 -41.014 1.00 55.56 90 SER A CA 1
ATOM 663 C C . SER A 1 90 ? 34.470 -17.842 -41.070 1.00 55.56 90 SER A C 1
ATOM 665 O O . SER A 1 90 ? 34.655 -16.927 -40.275 1.00 55.56 90 SER A O 1
ATOM 667 N N . ASP A 1 91 ? 33.425 -17.897 -41.889 1.00 52.81 91 ASP A N 1
ATOM 668 C CA . ASP A 1 91 ? 32.473 -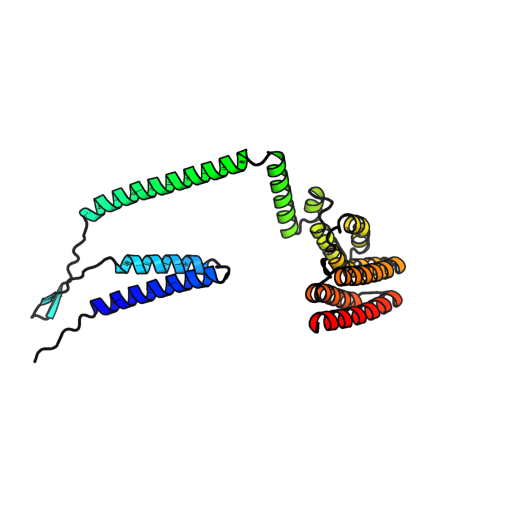16.806 -42.076 1.00 52.81 91 ASP A CA 1
ATOM 669 C C . ASP A 1 91 ? 31.575 -16.655 -40.849 1.00 52.81 91 ASP A C 1
ATOM 671 O O . ASP A 1 91 ? 31.379 -15.553 -40.362 1.00 52.81 91 ASP A O 1
ATOM 675 N N . THR A 1 92 ? 31.134 -17.757 -40.232 1.00 46.91 92 THR A N 1
ATOM 676 C CA . THR A 1 92 ? 30.400 -17.713 -38.954 1.00 46.91 92 THR A CA 1
ATOM 677 C C . THR A 1 92 ? 31.288 -17.194 -37.824 1.00 46.91 92 THR A C 1
ATOM 679 O O . THR A 1 92 ? 30.811 -16.471 -36.956 1.00 46.91 92 THR A O 1
ATOM 682 N N . LYS A 1 93 ? 32.589 -17.523 -37.809 1.00 54.53 93 LYS A N 1
ATOM 683 C CA . LYS A 1 93 ? 33.529 -16.921 -36.850 1.00 54.53 93 LYS A CA 1
ATOM 684 C C . LYS A 1 93 ? 33.744 -15.434 -37.123 1.00 54.53 93 LYS A C 1
ATOM 686 O O . LYS A 1 93 ? 33.832 -14.688 -36.156 1.00 54.53 93 LYS A O 1
ATOM 691 N N . GLY A 1 94 ? 33.801 -15.026 -38.391 1.00 56.28 94 GLY A N 1
ATOM 692 C CA . GLY A 1 94 ? 33.865 -13.629 -38.818 1.00 56.28 94 GLY A CA 1
ATOM 693 C C . GLY A 1 94 ? 32.633 -12.858 -38.363 1.00 56.28 94 GLY A C 1
ATOM 694 O O . GLY A 1 94 ? 32.769 -11.898 -37.622 1.00 56.28 94 GLY A O 1
ATOM 695 N N . VAL A 1 95 ? 31.436 -13.370 -38.648 1.00 51.75 95 VAL A N 1
ATOM 696 C CA . VAL A 1 95 ? 30.163 -12.777 -38.216 1.00 51.75 95 VAL A CA 1
ATOM 697 C C . VAL A 1 95 ? 30.038 -12.745 -36.695 1.00 51.75 95 VAL A C 1
ATOM 699 O O . VAL A 1 95 ? 29.584 -11.750 -36.150 1.00 51.75 95 VAL A O 1
ATOM 702 N N . VAL A 1 96 ? 30.453 -13.790 -35.968 1.00 53.28 96 VAL A N 1
ATOM 703 C CA . VAL A 1 96 ? 30.464 -13.768 -34.491 1.00 53.28 96 VAL A CA 1
ATOM 704 C C . VAL A 1 96 ? 31.471 -12.746 -33.960 1.00 53.28 96 VAL A C 1
ATOM 706 O O . VAL A 1 96 ? 31.198 -12.102 -32.946 1.00 53.28 96 VAL A O 1
ATOM 709 N N . HIS A 1 97 ? 32.616 -12.585 -34.623 1.00 64.31 97 HIS A N 1
ATOM 710 C CA . HIS A 1 97 ? 33.612 -11.583 -34.262 1.00 64.31 97 HIS A CA 1
ATOM 711 C C . HIS A 1 97 ? 33.086 -10.168 -34.517 1.00 64.31 97 HIS A C 1
ATOM 713 O O . HIS A 1 97 ? 33.075 -9.380 -33.579 1.00 64.31 97 HIS A O 1
ATOM 719 N N . GLU A 1 98 ? 32.519 -9.908 -35.696 1.00 62.16 98 GLU A N 1
ATOM 720 C CA . GLU A 1 98 ? 31.857 -8.651 -36.063 1.00 62.16 98 GLU A CA 1
ATOM 721 C C . GLU A 1 98 ? 30.676 -8.340 -35.139 1.00 62.16 98 GLU A C 1
ATOM 723 O O . GLU A 1 98 ? 30.532 -7.211 -34.695 1.00 62.16 98 GLU A O 1
ATOM 728 N N . LEU A 1 99 ? 29.856 -9.327 -34.753 1.00 48.06 99 LEU A N 1
ATOM 729 C CA . LEU A 1 99 ? 28.770 -9.109 -33.789 1.00 48.06 99 LEU A CA 1
ATOM 730 C C . LEU A 1 99 ? 29.302 -8.770 -32.394 1.00 48.06 99 LEU A C 1
ATOM 732 O O . LEU A 1 99 ? 28.678 -8.010 -31.657 1.00 48.06 99 LEU A O 1
ATOM 736 N N . THR A 1 100 ? 30.419 -9.384 -32.001 1.00 61.12 100 THR A N 1
ATOM 737 C CA . THR A 1 100 ? 31.051 -9.135 -30.700 1.00 61.12 100 THR A CA 1
ATOM 738 C C . THR A 1 100 ? 31.700 -7.755 -30.678 1.00 61.12 100 THR A C 1
ATOM 740 O O . THR A 1 100 ? 31.576 -7.048 -29.679 1.00 61.12 100 THR A O 1
ATOM 743 N N . GLU A 1 101 ? 32.333 -7.365 -31.780 1.00 68.38 101 GLU A N 1
ATOM 744 C CA . GLU A 1 101 ? 32.925 -6.049 -32.003 1.00 68.38 101 GLU A CA 1
ATOM 745 C C . GLU A 1 101 ? 31.839 -4.973 -32.063 1.00 68.38 101 GLU A C 1
ATOM 747 O O . GLU A 1 101 ? 31.855 -4.074 -31.234 1.00 68.38 101 GLU A O 1
ATOM 752 N N . PHE A 1 102 ? 30.803 -5.146 -32.884 1.00 51.34 102 PHE A N 1
ATOM 753 C CA . PHE A 1 102 ? 29.648 -4.249 -32.980 1.00 51.34 102 PHE A CA 1
ATOM 754 C C . PHE A 1 102 ? 28.891 -4.112 -31.651 1.00 51.34 102 PHE A C 1
ATOM 756 O O . PHE A 1 102 ? 28.481 -3.020 -31.263 1.00 51.34 102 PHE A O 1
ATOM 763 N N . LYS A 1 103 ? 28.738 -5.201 -30.884 1.00 52.53 103 LYS A N 1
ATOM 764 C CA . LYS A 1 103 ? 28.195 -5.143 -29.515 1.00 52.53 103 LYS A CA 1
ATOM 765 C C . LYS A 1 103 ? 29.122 -4.373 -28.570 1.00 52.53 103 LYS A C 1
ATOM 767 O O . LYS A 1 103 ? 28.635 -3.688 -27.670 1.00 52.53 103 LYS A O 1
ATOM 772 N N . GLY A 1 104 ? 30.435 -4.507 -28.747 1.00 61.47 104 GLY A N 1
ATOM 773 C CA . GLY A 1 104 ? 31.452 -3.741 -28.033 1.00 61.47 104 GLY A CA 1
ATOM 774 C C . GLY A 1 104 ? 31.384 -2.251 -28.362 1.00 61.47 104 GLY A C 1
ATOM 775 O O . GLY A 1 104 ? 31.349 -1.443 -27.440 1.00 61.47 104 GLY A O 1
ATOM 776 N N . GLU A 1 105 ? 31.269 -1.906 -29.642 1.00 61.94 105 GLU A N 1
ATOM 777 C CA . GLU A 1 105 ? 31.133 -0.541 -30.153 1.00 61.94 105 GLU A CA 1
ATOM 778 C C . GLU A 1 105 ? 29.828 0.106 -29.693 1.00 61.94 105 GLU A C 1
ATOM 780 O O . GLU A 1 105 ? 29.870 1.194 -29.134 1.00 61.94 105 GLU A O 1
ATOM 785 N N . ILE A 1 106 ? 28.682 -0.581 -29.792 1.00 54.94 106 ILE A N 1
ATOM 786 C CA . ILE A 1 106 ? 27.407 -0.084 -29.246 1.00 54.94 106 ILE A CA 1
ATOM 787 C C . ILE A 1 106 ? 27.536 0.183 -27.747 1.00 54.94 106 ILE A C 1
ATOM 789 O O . ILE A 1 106 ? 27.088 1.217 -27.256 1.00 54.94 106 ILE A O 1
ATOM 793 N N . ARG A 1 107 ? 28.149 -0.741 -27.000 1.00 56.19 107 ARG A N 1
ATOM 794 C CA . ARG A 1 107 ? 28.333 -0.573 -25.557 1.00 56.19 107 ARG A CA 1
ATOM 795 C C . ARG A 1 107 ? 29.266 0.597 -25.252 1.00 56.19 107 ARG A C 1
ATOM 797 O O . ARG A 1 107 ? 28.974 1.341 -24.325 1.00 56.19 107 ARG A O 1
ATOM 804 N N . ALA A 1 108 ? 30.341 0.768 -26.016 1.00 59.38 108 ALA A N 1
ATOM 805 C CA . ALA A 1 108 ? 31.273 1.881 -25.875 1.00 59.38 108 ALA A CA 1
ATOM 806 C C . ALA A 1 108 ? 30.601 3.216 -26.215 1.00 59.38 108 ALA A C 1
ATOM 808 O O . ALA A 1 108 ? 30.647 4.120 -25.397 1.00 59.38 108 ALA A O 1
ATOM 809 N N . SER A 1 109 ? 29.877 3.314 -27.332 1.00 57.59 109 SER A N 1
ATOM 810 C CA . SER A 1 109 ? 29.164 4.532 -27.729 1.00 57.59 109 SER A CA 1
ATOM 811 C C . SER A 1 109 ? 28.026 4.900 -26.774 1.00 57.59 109 SER A C 1
ATOM 813 O O . SER A 1 109 ? 27.814 6.079 -26.508 1.00 57.59 109 SER A O 1
ATOM 815 N N . ILE A 1 110 ? 27.308 3.919 -26.211 1.00 57.53 110 ILE A N 1
ATOM 816 C CA . ILE A 1 110 ? 26.297 4.175 -25.171 1.00 57.53 110 ILE A CA 1
ATOM 817 C C . ILE A 1 110 ? 26.967 4.623 -23.865 1.00 57.53 110 ILE A C 1
ATOM 819 O O . ILE A 1 110 ? 26.482 5.548 -23.223 1.00 57.53 110 ILE A O 1
ATOM 823 N N . LEU A 1 111 ? 28.086 4.005 -23.473 1.00 58.44 111 LEU A N 1
ATOM 824 C CA . LEU A 1 111 ? 28.830 4.382 -22.265 1.00 58.44 111 LEU A CA 1
ATOM 825 C C . LEU A 1 111 ? 29.569 5.721 -22.402 1.00 58.44 111 LEU A C 1
ATOM 827 O O . LEU A 1 111 ? 29.743 6.401 -21.402 1.00 58.44 111 LEU A O 1
ATOM 831 N N . GLU A 1 112 ? 29.984 6.111 -23.607 1.00 62.59 112 GLU A N 1
ATOM 832 C CA . GLU A 1 112 ? 30.567 7.430 -23.892 1.00 62.59 112 GLU A CA 1
ATOM 833 C C . GLU A 1 112 ? 29.502 8.534 -23.942 1.00 62.59 112 GLU A C 1
ATOM 835 O O . GLU A 1 112 ? 29.802 9.689 -23.649 1.00 62.59 112 GLU A O 1
ATOM 840 N N . ALA A 1 113 ? 28.256 8.191 -24.288 1.00 64.38 113 ALA A N 1
ATOM 841 C CA . ALA A 1 113 ? 27.136 9.131 -24.329 1.00 64.38 113 ALA A CA 1
ATOM 842 C C . ALA A 1 113 ? 26.455 9.344 -22.964 1.00 64.38 113 ALA A C 1
ATOM 844 O O . ALA A 1 113 ? 25.771 10.351 -22.772 1.00 64.38 113 ALA A O 1
ATOM 845 N N . ILE A 1 114 ? 26.617 8.409 -22.022 1.00 66.75 114 ILE A N 1
ATOM 846 C CA . ILE A 1 114 ? 26.055 8.485 -20.669 1.00 66.75 114 ILE A CA 1
ATOM 847 C C . ILE A 1 114 ? 27.141 8.998 -19.724 1.00 66.75 114 ILE A C 1
ATOM 849 O O . ILE A 1 114 ? 28.216 8.411 -19.629 1.00 66.75 114 ILE A O 1
ATOM 853 N N . SER A 1 115 ? 26.867 10.086 -19.002 1.00 77.38 115 SER A N 1
ATOM 854 C CA . SER A 1 115 ? 27.835 10.599 -18.033 1.00 77.38 115 SER A CA 1
ATOM 855 C C . SER A 1 115 ? 28.081 9.565 -16.916 1.00 77.38 115 SER A C 1
ATOM 857 O O . SER A 1 115 ? 27.158 8.823 -16.557 1.00 77.38 115 SER A O 1
ATOM 859 N N . PRO A 1 116 ? 29.300 9.483 -16.350 1.00 80.62 116 PRO A N 1
ATOM 860 C CA . PRO A 1 116 ? 29.603 8.555 -15.258 1.00 80.62 116 PRO A CA 1
ATOM 861 C C . PRO A 1 116 ? 28.614 8.652 -14.088 1.00 80.62 116 PRO A C 1
ATOM 863 O O . PRO A 1 116 ? 28.265 7.634 -13.496 1.00 80.62 116 PRO A O 1
ATOM 866 N N . GLU A 1 117 ? 28.103 9.854 -13.815 1.00 82.25 117 GLU A N 1
ATOM 867 C CA . GLU A 1 117 ? 27.106 10.114 -12.775 1.00 82.25 117 GLU A CA 1
ATOM 868 C C . GLU A 1 117 ? 25.784 9.386 -13.052 1.00 82.25 117 GLU A C 1
ATOM 870 O O . GLU A 1 117 ? 25.264 8.703 -12.174 1.00 82.25 117 GLU A O 1
ATOM 875 N N . VAL A 1 118 ? 25.272 9.454 -14.287 1.00 79.88 118 VAL A N 1
ATOM 876 C CA . VAL A 1 118 ? 24.027 8.766 -14.672 1.00 79.88 118 VAL A CA 1
ATOM 877 C C . VAL A 1 118 ? 24.200 7.249 -14.610 1.00 79.88 118 VAL A C 1
ATOM 879 O O . VAL A 1 118 ? 23.288 6.530 -14.201 1.00 79.88 118 VAL A O 1
ATOM 882 N N . LEU A 1 119 ? 25.372 6.738 -14.993 1.00 80.94 119 LEU A N 1
ATOM 883 C CA . LEU A 1 119 ? 25.657 5.307 -14.916 1.00 80.94 119 LEU A CA 1
ATOM 884 C C . LEU A 1 119 ? 25.688 4.807 -13.464 1.00 80.94 119 LEU A C 1
ATOM 886 O O . LEU A 1 119 ? 25.187 3.717 -13.179 1.00 80.94 119 LEU A O 1
ATOM 890 N N . ASP A 1 120 ? 26.267 5.587 -12.555 1.00 86.81 120 ASP A N 1
ATOM 891 C CA . ASP A 1 120 ? 26.308 5.244 -11.135 1.00 86.81 120 ASP A CA 1
ATOM 892 C C . ASP A 1 120 ? 24.933 5.379 -10.468 1.00 86.81 120 ASP A C 1
ATOM 894 O O . ASP A 1 120 ? 24.569 4.519 -9.662 1.00 86.81 120 ASP A O 1
ATOM 898 N N . ASP A 1 121 ? 24.121 6.362 -10.865 1.00 85.50 121 ASP A N 1
ATOM 899 C CA . ASP A 1 121 ? 22.723 6.468 -10.435 1.00 85.50 121 ASP A CA 1
ATOM 900 C C . ASP A 1 121 ? 21.889 5.260 -10.891 1.00 85.50 121 ASP A C 1
ATOM 902 O O . ASP A 1 121 ? 21.150 4.687 -10.088 1.00 85.50 121 ASP A O 1
ATOM 906 N N . LEU A 1 122 ? 22.052 4.807 -12.139 1.00 83.31 122 LEU A N 1
ATOM 907 C CA . LEU A 1 122 ? 21.377 3.607 -12.648 1.00 83.31 122 LEU A CA 1
ATOM 908 C C . LEU A 1 122 ? 21.796 2.347 -11.886 1.00 83.31 122 LEU A C 1
ATOM 910 O O . LEU A 1 122 ? 20.945 1.546 -11.506 1.00 83.31 122 LEU A O 1
ATOM 914 N N . ARG A 1 123 ? 23.096 2.183 -11.613 1.00 88.25 123 ARG A N 1
ATOM 915 C CA . ARG A 1 123 ? 23.601 1.065 -10.798 1.00 88.25 123 ARG A CA 1
ATOM 916 C C . ARG A 1 123 ? 23.053 1.105 -9.377 1.00 88.25 123 ARG A C 1
ATOM 918 O O . ARG A 1 123 ? 22.742 0.052 -8.822 1.00 88.25 123 ARG A O 1
ATOM 925 N N . ARG A 1 124 ? 22.949 2.299 -8.780 1.00 90.81 124 ARG A N 1
ATOM 926 C CA . ARG A 1 124 ? 22.345 2.478 -7.454 1.00 90.81 124 ARG A CA 1
ATOM 927 C C . ARG A 1 124 ? 20.870 2.079 -7.484 1.00 90.81 124 ARG A C 1
ATOM 929 O O . ARG A 1 124 ? 20.465 1.302 -6.629 1.00 90.81 124 ARG A O 1
ATOM 936 N N . SER A 1 125 ? 20.112 2.539 -8.480 1.00 88.44 125 SER A N 1
ATOM 937 C CA . SER A 1 125 ? 18.697 2.182 -8.658 1.00 88.44 125 SER A CA 1
ATOM 938 C C . SER A 1 125 ? 18.507 0.673 -8.821 1.00 88.44 125 SER A C 1
ATOM 940 O O . SER A 1 125 ? 17.752 0.069 -8.069 1.00 88.44 125 SER A O 1
ATOM 942 N N . GLU A 1 126 ? 19.263 0.037 -9.721 1.00 92.00 126 GLU A N 1
ATOM 943 C CA . GLU A 1 126 ? 19.206 -1.418 -9.920 1.00 92.00 126 GLU A CA 1
ATOM 944 C C . GLU A 1 126 ? 19.533 -2.168 -8.620 1.00 92.00 126 GLU A C 1
ATOM 946 O O . GLU A 1 126 ? 18.930 -3.193 -8.295 1.00 92.00 126 GLU A O 1
ATOM 951 N N . LYS A 1 127 ? 20.490 -1.654 -7.839 1.00 95.50 127 LYS A N 1
ATOM 952 C CA . LYS A 1 127 ? 20.852 -2.255 -6.560 1.00 95.50 127 LYS A CA 1
ATOM 953 C C . LYS A 1 127 ? 19.731 -2.144 -5.525 1.00 95.50 127 LYS A C 1
ATOM 955 O O . LYS A 1 127 ? 19.542 -3.101 -4.774 1.00 95.50 127 LYS A O 1
ATOM 960 N N . VAL A 1 128 ? 19.025 -1.014 -5.479 1.00 94.69 128 VAL A N 1
ATOM 961 C CA . VAL A 1 128 ? 17.847 -0.808 -4.621 1.00 94.69 128 VAL A CA 1
ATOM 962 C C . VAL A 1 128 ? 16.753 -1.809 -4.990 1.00 94.69 128 VAL A C 1
ATOM 964 O O . VAL A 1 128 ? 16.300 -2.541 -4.112 1.00 94.69 128 VAL A O 1
ATOM 967 N N . ASP A 1 129 ? 16.429 -1.945 -6.277 1.00 92.62 129 ASP A N 1
ATOM 968 C CA . ASP A 1 129 ? 15.404 -2.884 -6.754 1.00 92.62 129 ASP A CA 1
ATOM 969 C C . ASP A 1 129 ? 15.732 -4.333 -6.357 1.00 92.62 129 ASP A C 1
ATOM 971 O O . ASP A 1 129 ? 14.903 -5.037 -5.781 1.00 92.62 129 ASP A O 1
ATOM 975 N N . GLN A 1 130 ? 16.986 -4.762 -6.545 1.00 95.62 130 GLN A N 1
ATOM 976 C CA . GLN A 1 130 ? 17.437 -6.096 -6.127 1.00 95.62 130 GLN A CA 1
ATOM 977 C C . GLN A 1 130 ? 17.332 -6.333 -4.614 1.00 95.62 130 GLN A C 1
ATOM 979 O O . GLN A 1 130 ? 17.162 -7.476 -4.184 1.00 95.62 130 GLN A O 1
ATOM 984 N N . LEU A 1 131 ? 17.519 -5.297 -3.790 1.00 97.06 131 LEU A N 1
ATOM 985 C CA . LEU A 1 131 ? 17.379 -5.409 -2.336 1.00 97.06 131 LEU A CA 1
ATOM 986 C C . LEU A 1 131 ? 15.906 -5.530 -1.942 1.00 97.06 131 LEU A C 1
ATOM 988 O O . LEU A 1 131 ? 15.580 -6.385 -1.118 1.00 97.06 131 LEU A O 1
ATOM 992 N N . ILE A 1 132 ? 15.027 -4.749 -2.576 1.00 95.25 132 ILE A N 1
ATOM 993 C CA . ILE A 1 132 ? 13.572 -4.827 -2.389 1.00 95.25 132 ILE A CA 1
ATOM 994 C C . ILE A 1 132 ? 13.066 -6.227 -2.753 1.00 95.25 132 ILE A C 1
ATOM 996 O O . ILE A 1 132 ? 12.404 -6.867 -1.940 1.00 95.25 132 ILE A O 1
ATOM 1000 N N . GLU A 1 133 ? 13.458 -6.766 -3.910 1.00 93.62 133 GLU A N 1
ATOM 1001 C CA . GLU A 1 133 ? 13.066 -8.116 -4.348 1.00 93.62 133 GLU A CA 1
ATOM 1002 C C . GLU A 1 133 ? 13.500 -9.227 -3.378 1.00 93.62 133 GLU A C 1
ATOM 1004 O O . GLU A 1 133 ? 12.840 -10.262 -3.265 1.00 93.62 133 GLU A O 1
ATOM 1009 N N . ARG A 1 134 ? 14.610 -9.028 -2.658 1.00 95.69 134 ARG A N 1
ATOM 1010 C CA . ARG A 1 134 ? 15.110 -9.968 -1.639 1.00 95.69 134 ARG A CA 1
ATOM 1011 C C . ARG A 1 134 ? 14.477 -9.762 -0.263 1.00 95.69 134 ARG A C 1
ATOM 1013 O O . ARG A 1 134 ? 14.763 -10.542 0.645 1.00 95.69 134 ARG A O 1
ATOM 1020 N N . GLY A 1 135 ? 13.655 -8.726 -0.093 1.00 93.38 135 GLY A N 1
ATOM 1021 C CA . GLY A 1 135 ? 13.101 -8.315 1.195 1.00 93.38 135 GLY A CA 1
ATOM 1022 C C . GLY A 1 135 ? 14.125 -7.663 2.132 1.00 93.38 135 GLY A C 1
ATOM 1023 O O . GLY A 1 135 ? 13.873 -7.567 3.330 1.00 93.38 135 GLY A O 1
ATOM 1024 N N . GLU A 1 136 ? 15.278 -7.219 1.621 1.00 96.62 136 GLU A N 1
ATOM 1025 C CA . GLU A 1 136 ? 16.316 -6.504 2.382 1.00 96.62 136 GLU A CA 1
ATOM 1026 C C . GLU A 1 136 ? 16.000 -4.993 2.442 1.00 96.62 136 GLU A C 1
ATOM 1028 O O . GLU A 1 136 ? 16.785 -4.152 1.998 1.00 96.62 136 GLU A O 1
ATOM 1033 N N . LEU A 1 137 ? 14.819 -4.655 2.963 1.00 97.06 137 LEU A N 1
ATOM 1034 C CA . LEU A 1 137 ? 14.202 -3.328 2.838 1.00 97.06 137 LEU A CA 1
ATOM 1035 C C . LEU A 1 137 ? 14.965 -2.225 3.565 1.00 97.06 137 LEU A C 1
ATOM 1037 O O . LEU A 1 137 ? 15.131 -1.139 3.022 1.00 97.06 137 LEU A O 1
ATOM 1041 N N . GLU A 1 138 ? 15.490 -2.498 4.757 1.00 94.75 138 GLU A N 1
ATOM 1042 C CA . GLU A 1 138 ? 16.276 -1.516 5.502 1.00 94.75 138 GLU A CA 1
ATOM 1043 C C . GLU A 1 138 ? 17.538 -1.122 4.726 1.00 94.75 138 GLU A C 1
ATOM 1045 O O . GLU A 1 138 ? 17.873 0.054 4.649 1.00 94.75 138 GLU A O 1
ATOM 1050 N N . LYS A 1 139 ? 18.187 -2.083 4.055 1.00 95.94 139 LYS A N 1
ATOM 1051 C CA . LYS A 1 139 ? 19.349 -1.801 3.198 1.00 95.94 139 LYS A CA 1
ATOM 1052 C C . LYS A 1 139 ? 18.964 -1.065 1.920 1.00 95.94 139 LYS A C 1
ATOM 1054 O O . LYS A 1 139 ? 19.754 -0.270 1.418 1.00 95.94 139 LYS A O 1
ATOM 1059 N N . ALA A 1 140 ? 17.779 -1.338 1.372 1.00 96.62 140 ALA A N 1
ATOM 1060 C CA . ALA A 1 140 ? 17.25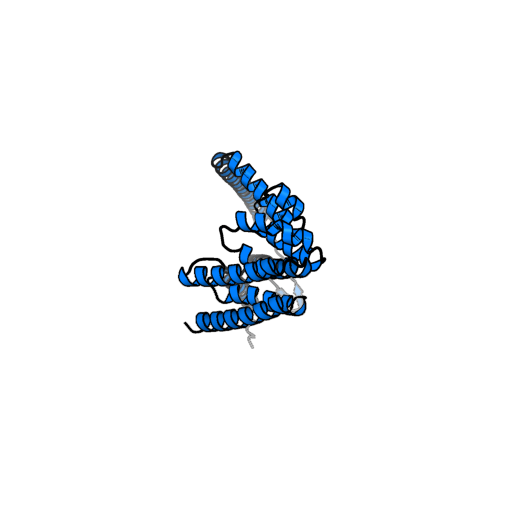8 -0.571 0.246 1.00 96.62 140 ALA A CA 1
ATOM 1061 C C . ALA A 1 140 ? 17.078 0.904 0.647 1.00 96.62 140 ALA A C 1
ATOM 1063 O O . ALA A 1 140 ? 17.539 1.788 -0.069 1.00 96.62 140 ALA A O 1
ATOM 1064 N N . LEU A 1 141 ? 16.523 1.156 1.837 1.00 95.19 141 LEU A N 1
ATOM 1065 C CA . LEU A 1 141 ? 16.334 2.499 2.394 1.00 95.19 141 LEU A CA 1
ATOM 1066 C C . LEU A 1 141 ? 17.641 3.181 2.821 1.00 95.19 141 LEU A C 1
ATOM 1068 O O . LEU A 1 141 ? 17.721 4.403 2.807 1.00 95.19 141 LEU A O 1
ATOM 1072 N N . GLU A 1 142 ? 18.689 2.430 3.163 1.00 95.12 142 GLU A N 1
ATOM 1073 C CA . GLU A 1 142 ? 20.031 3.002 3.355 1.00 95.12 142 GLU A CA 1
ATOM 1074 C C . GLU A 1 142 ? 20.600 3.587 2.049 1.00 95.12 142 GLU A C 1
ATOM 1076 O O . GLU A 1 142 ? 21.321 4.585 2.086 1.00 95.12 142 GLU A O 1
ATOM 1081 N N . LEU A 1 143 ? 20.285 2.978 0.899 1.00 93.81 143 LEU A N 1
ATOM 1082 C CA . LEU A 1 143 ? 20.733 3.441 -0.421 1.00 93.81 143 LEU A CA 1
ATOM 1083 C C . LEU A 1 143 ? 19.813 4.505 -1.029 1.00 93.81 143 LEU A C 1
ATOM 1085 O O . LEU A 1 143 ? 20.295 5.390 -1.738 1.00 93.81 143 LEU A O 1
ATOM 1089 N N . ASP A 1 144 ? 18.513 4.407 -0.766 1.00 93.19 144 ASP A N 1
ATOM 1090 C CA . ASP A 1 144 ? 17.493 5.354 -1.206 1.00 93.19 144 ASP A CA 1
ATOM 1091 C C . ASP A 1 144 ? 16.434 5.557 -0.103 1.00 93.19 144 ASP A C 1
ATOM 1093 O O . ASP A 1 144 ? 15.403 4.878 -0.086 1.00 93.19 144 ASP A O 1
ATOM 1097 N N . PRO A 1 145 ? 16.664 6.500 0.834 1.00 91.75 145 PRO A N 1
ATOM 1098 C CA . PRO A 1 145 ? 15.760 6.736 1.964 1.00 91.75 145 PRO A CA 1
ATOM 1099 C C . PRO A 1 145 ? 14.350 7.184 1.568 1.00 91.75 145 PRO A C 1
ATOM 1101 O O . PRO A 1 145 ? 13.435 7.107 2.383 1.00 91.75 145 PRO A O 1
ATOM 1104 N N . GLY A 1 146 ? 14.181 7.694 0.345 1.00 90.56 146 GLY A N 1
ATOM 1105 C CA . GLY A 1 146 ? 12.902 8.164 -0.181 1.00 90.56 146 GLY A CA 1
ATOM 1106 C C . GLY A 1 146 ? 12.152 7.113 -0.991 1.00 90.56 146 GLY A C 1
ATOM 1107 O O . GLY A 1 146 ? 11.132 7.449 -1.589 1.00 90.56 146 GLY A O 1
ATOM 1108 N N . ASN A 1 147 ? 12.636 5.870 -1.049 1.00 93.31 147 ASN A N 1
ATOM 1109 C CA . ASN A 1 147 ? 12.029 4.849 -1.888 1.00 93.31 147 ASN A CA 1
ATOM 1110 C C . ASN A 1 147 ? 10.656 4.417 -1.347 1.00 93.31 147 ASN A C 1
ATOM 1112 O O . ASN A 1 147 ? 10.567 3.623 -0.408 1.00 93.31 147 ASN A O 1
ATOM 1116 N N . THR A 1 148 ? 9.578 4.910 -1.960 1.00 94.44 148 THR A N 1
ATOM 1117 C CA . THR A 1 148 ? 8.202 4.676 -1.493 1.00 94.44 148 THR A CA 1
ATOM 1118 C C . THR A 1 148 ? 7.873 3.184 -1.398 1.00 94.44 148 THR A C 1
ATOM 1120 O O . THR A 1 148 ? 7.316 2.747 -0.396 1.00 94.44 148 THR A O 1
ATOM 1123 N N . ILE A 1 149 ? 8.297 2.381 -2.383 1.00 94.06 149 ILE A N 1
ATOM 1124 C CA . ILE A 1 149 ? 8.025 0.935 -2.423 1.00 94.06 149 ILE A CA 1
ATOM 1125 C C . ILE A 1 149 ? 8.698 0.211 -1.254 1.00 94.06 149 ILE A C 1
ATOM 1127 O O . ILE A 1 149 ? 8.073 -0.626 -0.600 1.00 94.06 149 ILE A O 1
ATOM 1131 N N . ALA A 1 150 ? 9.958 0.539 -0.955 1.00 96.44 150 ALA A N 1
ATOM 1132 C CA . ALA A 1 150 ? 10.658 -0.053 0.180 1.00 96.44 150 ALA A CA 1
ATOM 1133 C C . ALA A 1 150 ? 10.010 0.337 1.521 1.00 96.44 150 ALA A C 1
ATOM 1135 O O . ALA A 1 150 ? 9.880 -0.516 2.402 1.00 96.44 150 ALA A O 1
ATOM 1136 N N . ILE A 1 151 ? 9.561 1.592 1.669 1.00 97.31 151 ILE A N 1
ATOM 1137 C CA . ILE A 1 151 ? 8.848 2.055 2.872 1.00 97.31 151 ILE A CA 1
ATOM 1138 C C . ILE A 1 151 ? 7.518 1.308 3.033 1.00 97.31 151 ILE A C 1
ATOM 1140 O O . ILE A 1 151 ? 7.229 0.812 4.123 1.00 97.31 151 ILE A O 1
ATOM 1144 N N . GLU A 1 152 ? 6.723 1.194 1.966 1.00 96.56 152 GLU A N 1
ATOM 1145 C CA . GLU A 1 152 ? 5.441 0.478 1.967 1.00 96.56 152 GLU A CA 1
ATOM 1146 C C . GLU A 1 152 ? 5.620 -0.977 2.405 1.00 96.56 152 GLU A C 1
ATOM 1148 O O . GLU A 1 152 ? 5.026 -1.403 3.397 1.00 96.56 152 GLU A O 1
ATOM 1153 N N . GLN A 1 153 ? 6.508 -1.719 1.737 1.00 97.19 153 GLN A N 1
ATOM 1154 C CA . GLN A 1 153 ? 6.756 -3.121 2.077 1.00 97.19 153 GLN A CA 1
ATOM 1155 C C . GLN A 1 153 ? 7.280 -3.282 3.509 1.00 97.19 153 GLN A C 1
ATOM 1157 O O . GLN A 1 153 ? 6.984 -4.279 4.175 1.00 97.19 153 GLN A O 1
ATOM 1162 N N . LEU A 1 154 ? 8.046 -2.309 4.013 1.00 98.00 154 LEU A N 1
ATOM 1163 C CA . LEU A 1 154 ? 8.558 -2.362 5.377 1.00 98.00 154 LEU A CA 1
ATOM 1164 C C . LEU A 1 154 ? 7.421 -2.163 6.381 1.00 98.00 154 LEU A C 1
ATOM 1166 O O . LEU A 1 154 ? 7.332 -2.919 7.349 1.00 98.00 154 LEU A O 1
ATOM 1170 N N . ILE A 1 155 ? 6.512 -1.216 6.129 1.00 98.31 155 ILE A N 1
ATOM 1171 C CA . ILE A 1 155 ? 5.305 -1.011 6.941 1.00 98.31 155 ILE A CA 1
ATOM 1172 C C . ILE A 1 155 ? 4.461 -2.289 6.983 1.00 98.31 155 ILE A C 1
ATOM 1174 O O . ILE A 1 155 ? 4.081 -2.722 8.074 1.00 98.31 155 ILE A O 1
ATOM 1178 N N . GLU A 1 156 ? 4.191 -2.913 5.835 1.00 97.31 156 GLU A N 1
ATOM 1179 C CA . GLU A 1 156 ? 3.412 -4.158 5.768 1.00 97.31 156 GLU A CA 1
ATOM 1180 C C . GLU A 1 156 ? 4.069 -5.272 6.587 1.00 97.31 156 GLU A C 1
ATOM 1182 O O . GLU A 1 156 ? 3.438 -5.853 7.476 1.00 97.31 156 GLU A O 1
ATOM 1187 N N . ASN A 1 157 ? 5.369 -5.492 6.371 1.00 97.62 157 ASN A N 1
ATOM 1188 C CA . ASN A 1 157 ? 6.147 -6.498 7.089 1.00 97.62 157 ASN A CA 1
ATOM 1189 C C . ASN A 1 157 ? 6.149 -6.266 8.605 1.00 97.62 157 ASN A C 1
ATOM 1191 O O . ASN A 1 157 ? 6.044 -7.221 9.380 1.00 97.62 157 ASN A O 1
ATOM 1195 N N . LEU A 1 158 ? 6.278 -5.014 9.048 1.00 98.31 158 LEU A N 1
ATOM 1196 C CA . LEU A 1 158 ? 6.242 -4.660 10.467 1.00 98.31 158 LEU A CA 1
ATOM 1197 C C . LEU A 1 158 ? 4.850 -4.904 11.062 1.00 98.31 158 LEU A C 1
ATOM 1199 O O . LEU A 1 158 ? 4.743 -5.465 12.155 1.00 98.31 158 LEU A O 1
ATOM 1203 N N . VAL A 1 159 ? 3.780 -4.546 10.350 1.00 98.06 159 VAL A N 1
ATOM 1204 C CA . VAL A 1 159 ? 2.397 -4.785 10.794 1.00 98.06 159 VAL A CA 1
ATOM 1205 C C . VAL A 1 159 ? 2.090 -6.277 10.894 1.00 98.06 159 VAL A C 1
ATOM 1207 O O . VAL A 1 159 ? 1.506 -6.708 11.893 1.00 98.06 159 VAL A O 1
ATOM 1210 N N . ASP A 1 160 ? 2.530 -7.080 9.928 1.00 96.25 160 ASP A N 1
ATOM 1211 C CA . ASP A 1 160 ? 2.342 -8.533 9.951 1.00 96.25 160 ASP A CA 1
ATOM 1212 C C . ASP A 1 160 ? 3.131 -9.214 11.078 1.00 96.25 160 ASP A C 1
ATOM 1214 O O . ASP A 1 160 ? 2.652 -10.183 11.673 1.00 96.25 160 ASP A O 1
ATOM 1218 N N . LYS A 1 161 ? 4.287 -8.656 11.459 1.00 97.31 161 LYS A N 1
ATOM 1219 C CA . LYS A 1 161 ? 5.053 -9.066 12.651 1.00 97.31 161 LYS A CA 1
ATOM 1220 C C . LYS A 1 161 ? 4.484 -8.516 13.968 1.00 97.31 161 LYS A C 1
ATOM 1222 O O . LYS A 1 161 ? 4.993 -8.847 15.038 1.00 97.31 161 LYS A O 1
ATOM 1227 N N . GLY A 1 162 ? 3.449 -7.675 13.919 1.00 97.31 162 GLY A N 1
ATOM 1228 C CA . GLY A 1 162 ? 2.861 -7.019 15.092 1.00 97.31 162 GLY A CA 1
ATOM 1229 C C . GLY A 1 162 ? 3.709 -5.882 15.675 1.00 97.31 162 GLY A C 1
ATOM 1230 O O . GLY A 1 162 ? 3.455 -5.429 16.792 1.00 97.31 162 GLY A O 1
ATOM 1231 N N . GLN A 1 163 ? 4.710 -5.399 14.939 1.00 98.31 163 GLN A N 1
ATOM 1232 C CA . GLN A 1 163 ? 5.598 -4.296 15.313 1.00 98.31 163 GLN A CA 1
ATOM 1233 C C . GLN A 1 163 ? 4.948 -2.941 14.983 1.00 98.31 163 GLN A C 1
ATOM 1235 O O . GLN A 1 163 ? 5.482 -2.125 14.233 1.00 98.31 163 GLN A O 1
ATOM 1240 N N . PHE A 1 164 ? 3.766 -2.699 15.551 1.00 98.12 164 PHE A N 1
ATOM 1241 C CA . PHE A 1 164 ? 2.914 -1.557 15.208 1.00 98.12 164 PHE A CA 1
ATOM 1242 C C . PHE A 1 164 ? 3.562 -0.194 15.487 1.00 98.12 164 PHE A C 1
ATOM 1244 O O . PHE A 1 164 ? 3.352 0.747 14.726 1.00 98.12 164 PHE A O 1
ATOM 1251 N N . GLN A 1 165 ? 4.367 -0.070 16.547 1.00 98.06 165 GLN A N 1
ATOM 1252 C CA . GLN A 1 165 ? 5.064 1.181 16.864 1.00 98.06 165 GLN A CA 1
ATOM 1253 C C . GLN A 1 165 ? 6.026 1.578 15.740 1.00 98.06 165 GLN A C 1
ATOM 1255 O O . GLN A 1 165 ? 5.889 2.661 15.175 1.00 98.06 165 GLN A O 1
ATOM 1260 N N . GLN A 1 166 ? 6.908 0.657 15.346 1.00 97.81 166 GLN A N 1
ATOM 1261 C CA . GLN A 1 166 ? 7.878 0.871 14.269 1.00 97.81 166 GLN A CA 1
ATOM 1262 C C . GLN A 1 166 ? 7.179 1.151 12.933 1.00 97.81 166 GLN A C 1
ATOM 1264 O O . GLN A 1 166 ? 7.563 2.073 12.224 1.00 97.81 166 GLN A O 1
ATOM 1269 N N . ALA A 1 167 ? 6.105 0.417 12.616 1.00 98.31 167 ALA A N 1
ATOM 1270 C CA . ALA A 1 167 ? 5.329 0.664 11.400 1.00 98.31 167 ALA A CA 1
ATOM 1271 C C . ALA A 1 167 ? 4.760 2.092 11.362 1.00 98.31 167 ALA A C 1
ATOM 1273 O O . ALA A 1 167 ? 4.829 2.768 10.340 1.00 98.31 167 ALA A O 1
ATOM 1274 N N . SER A 1 168 ? 4.217 2.572 12.485 1.00 97.88 168 SER A N 1
ATOM 1275 C CA . SER A 1 168 ? 3.617 3.907 12.562 1.00 97.88 168 SER A CA 1
ATOM 1276 C C . SER A 1 168 ? 4.638 5.050 12.485 1.00 97.88 168 SER A C 1
ATOM 1278 O O . SER A 1 168 ? 4.306 6.136 12.010 1.00 97.88 168 SER A O 1
ATOM 1280 N N . GLU A 1 169 ? 5.882 4.807 12.906 1.00 97.44 169 GLU A N 1
ATOM 1281 C CA . GLU A 1 169 ? 6.980 5.781 12.854 1.00 97.44 169 GLU A CA 1
ATOM 1282 C C . GLU A 1 169 ? 7.463 6.059 11.426 1.00 97.44 169 GLU A C 1
ATOM 1284 O O . GLU A 1 169 ? 8.020 7.124 11.176 1.00 97.44 169 GLU A O 1
ATOM 1289 N N . LEU A 1 170 ? 7.189 5.158 10.476 1.00 97.19 170 LEU A N 1
ATOM 1290 C CA . LEU A 1 170 ? 7.517 5.341 9.058 1.00 97.19 170 LEU A CA 1
ATOM 1291 C C . LEU A 1 170 ? 6.535 6.261 8.318 1.00 97.19 170 LEU A C 1
ATOM 1293 O O . LEU A 1 170 ? 6.814 6.685 7.197 1.00 97.19 170 LEU A O 1
ATOM 1297 N N . TYR A 1 171 ? 5.397 6.607 8.930 1.00 97.00 171 TYR A N 1
ATOM 1298 C CA . TYR A 1 171 ? 4.368 7.418 8.277 1.00 97.00 171 TYR A CA 1
ATOM 1299 C C . TYR A 1 171 ? 4.866 8.784 7.758 1.00 97.00 171 TYR A C 1
ATOM 1301 O O . TYR A 1 171 ? 4.537 9.130 6.622 1.00 97.00 171 TYR A O 1
ATOM 1309 N N . PRO A 1 172 ? 5.664 9.573 8.510 1.00 95.12 172 PRO A N 1
ATOM 1310 C CA . PRO A 1 172 ? 6.168 10.854 8.016 1.00 95.12 172 PRO A CA 1
ATOM 1311 C C . PRO A 1 172 ? 7.060 10.718 6.775 1.00 95.12 172 PRO A C 1
ATOM 13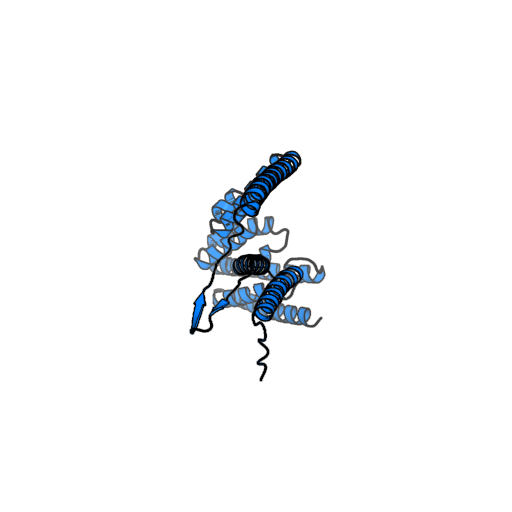13 O O . PRO A 1 172 ? 6.943 11.529 5.857 1.00 95.12 172 PRO A O 1
ATOM 1316 N N . GLU A 1 173 ? 7.912 9.688 6.723 1.00 94.62 173 GLU A N 1
ATOM 1317 C CA . GLU A 1 173 ? 8.800 9.443 5.579 1.00 94.62 173 GLU A CA 1
ATOM 1318 C C . GLU A 1 173 ? 8.021 8.954 4.355 1.00 94.62 173 GLU A C 1
ATOM 1320 O O . GLU A 1 173 ? 8.239 9.447 3.245 1.00 94.62 173 GLU A O 1
ATOM 1325 N N . LEU A 1 174 ? 7.032 8.072 4.553 1.00 95.81 174 LEU A N 1
ATOM 1326 C CA . LEU A 1 174 ? 6.103 7.688 3.488 1.00 95.81 174 LEU A CA 1
ATOM 1327 C C . LEU A 1 174 ? 5.398 8.924 2.920 1.00 95.81 174 LEU A C 1
ATOM 1329 O O . LEU A 1 174 ? 5.367 9.133 1.713 1.00 95.81 174 LEU A O 1
ATOM 1333 N N . LYS A 1 175 ? 4.862 9.787 3.787 1.00 93.69 175 LYS A N 1
ATOM 1334 C CA . LYS A 1 175 ? 4.123 10.978 3.357 1.00 93.69 175 LYS A CA 1
ATOM 1335 C C . LYS A 1 175 ? 4.990 11.950 2.559 1.00 93.69 175 LYS A C 1
ATOM 1337 O O . LYS A 1 175 ? 4.503 12.557 1.611 1.00 93.69 175 LYS A O 1
ATOM 1342 N N . LYS A 1 176 ? 6.264 12.093 2.929 1.00 92.81 176 LYS A N 1
ATOM 1343 C CA . LYS A 1 176 ? 7.229 12.939 2.218 1.00 92.81 176 LYS A CA 1
ATOM 1344 C C . LYS A 1 176 ? 7.600 12.378 0.841 1.00 92.81 176 LYS A C 1
ATOM 1346 O O . LYS A 1 176 ? 7.847 13.161 -0.067 1.00 92.81 176 LYS A O 1
ATOM 1351 N N . SER A 1 177 ? 7.646 11.055 0.704 1.00 88.94 177 SER A N 1
ATOM 1352 C CA . SER A 1 177 ? 8.020 10.354 -0.532 1.00 88.94 177 SER A CA 1
ATOM 1353 C C . SER A 1 177 ? 6.835 10.003 -1.439 1.00 88.94 177 SER A C 1
ATOM 1355 O O . SER A 1 177 ? 7.040 9.552 -2.563 1.00 88.94 177 SER A O 1
ATOM 1357 N N . ASN A 1 178 ? 5.591 10.204 -0.993 1.00 87.19 178 ASN A N 1
ATOM 1358 C CA . ASN A 1 178 ? 4.383 9.809 -1.723 1.00 87.19 178 ASN A CA 1
ATOM 1359 C C . ASN A 1 178 ? 3.981 10.805 -2.833 1.00 87.19 178 ASN A C 1
ATOM 1361 O O . ASN A 1 178 ? 2.854 11.298 -2.862 1.00 87.19 178 ASN A O 1
ATOM 1365 N N . GLU A 1 179 ? 4.891 11.116 -3.758 1.00 77.88 179 GLU A N 1
ATOM 1366 C CA . GLU A 1 179 ? 4.609 12.043 -4.869 1.00 77.88 179 GLU A CA 1
ATOM 1367 C C . GLU A 1 179 ? 3.601 11.471 -5.879 1.00 77.88 179 GLU A C 1
ATOM 1369 O O . GLU A 1 179 ? 2.823 12.207 -6.484 1.00 77.88 179 GLU A O 1
ATOM 1374 N N . SER A 1 180 ? 3.602 10.150 -6.062 1.00 76.06 180 SER A N 1
ATOM 1375 C CA . SER A 1 180 ? 2.792 9.440 -7.059 1.00 76.06 180 SER A CA 1
ATOM 1376 C C . SER A 1 180 ? 1.419 8.988 -6.550 1.00 76.06 180 SER A C 1
ATOM 1378 O O . SER A 1 180 ? 0.609 8.488 -7.333 1.00 76.06 180 SER A O 1
ATOM 1380 N N . GLY A 1 181 ? 1.163 9.112 -5.245 1.00 85.31 181 GLY A N 1
ATOM 1381 C CA . GLY A 1 181 ? -0.022 8.559 -4.588 1.00 85.31 181 GLY A CA 1
ATOM 1382 C C . GLY A 1 181 ? 0.044 7.046 -4.330 1.00 85.31 181 GLY A C 1
ATOM 1383 O O . GLY A 1 181 ? -0.873 6.505 -3.715 1.00 85.31 181 GLY A O 1
ATOM 1384 N N . ILE A 1 182 ? 1.107 6.345 -4.748 1.00 86.81 182 ILE A N 1
ATOM 1385 C CA . ILE A 1 182 ? 1.252 4.890 -4.535 1.00 86.81 182 ILE A CA 1
ATOM 1386 C C . ILE A 1 182 ? 1.251 4.546 -3.035 1.00 86.81 182 ILE A C 1
ATOM 1388 O O . ILE A 1 182 ? 0.621 3.564 -2.635 1.00 86.81 182 ILE A O 1
ATOM 1392 N N . GLY A 1 183 ? 1.796 5.436 -2.199 1.00 92.44 183 GLY A N 1
ATOM 1393 C CA . GLY A 1 183 ? 1.844 5.303 -0.742 1.00 92.44 183 GLY A CA 1
ATOM 1394 C C . GLY A 1 183 ? 0.480 5.171 -0.078 1.00 92.44 183 GLY A C 1
ATOM 1395 O O . GLY A 1 183 ? 0.391 4.641 1.027 1.00 92.44 183 GLY A O 1
ATOM 1396 N N . TYR A 1 184 ? -0.607 5.580 -0.739 1.00 94.75 184 TYR A N 1
ATOM 1397 C CA . TYR A 1 184 ? -1.958 5.362 -0.222 1.00 94.75 184 TYR A CA 1
ATOM 1398 C C . TYR A 1 184 ? -2.330 3.878 -0.107 1.00 94.75 184 TYR A C 1
ATOM 1400 O O . TYR A 1 184 ? -3.186 3.530 0.709 1.00 94.75 184 TYR A O 1
ATOM 1408 N N . SER A 1 185 ? -1.675 2.994 -0.866 1.00 94.06 185 SER A N 1
ATOM 1409 C CA . SER A 1 185 ? -1.900 1.545 -0.811 1.00 94.06 185 SER A CA 1
ATOM 1410 C C . SER A 1 185 ? -1.680 0.963 0.594 1.00 94.06 185 SER A C 1
ATOM 1412 O O . SER A 1 185 ? -2.433 0.090 1.024 1.00 94.06 185 SER A O 1
ATOM 1414 N N . VAL A 1 186 ? -0.727 1.514 1.357 1.00 97.25 186 VAL A N 1
ATOM 1415 C CA . VAL A 1 186 ? -0.348 1.012 2.686 1.00 97.25 186 VAL A CA 1
ATOM 1416 C C . VAL A 1 186 ? -1.087 1.704 3.840 1.00 97.25 186 VAL A C 1
ATOM 1418 O O . VAL A 1 186 ? -0.960 1.310 5.003 1.00 97.25 186 VAL A O 1
ATOM 1421 N N . TYR A 1 187 ? -1.915 2.715 3.552 1.00 98.19 187 TYR A N 1
ATOM 1422 C CA . TYR A 1 187 ? -2.681 3.448 4.570 1.00 98.19 187 TYR A CA 1
ATOM 1423 C C . TYR A 1 187 ? -3.581 2.545 5.440 1.00 98.19 187 TYR A C 1
ATOM 1425 O O . TYR A 1 187 ? -3.661 2.803 6.645 1.00 98.19 187 TYR A O 1
ATOM 1433 N N . PRO A 1 188 ? -4.203 1.458 4.932 1.00 98.50 188 PRO A N 1
ATOM 1434 C CA . PRO A 1 188 ? -4.891 0.486 5.782 1.00 98.50 188 PRO A CA 1
ATOM 1435 C C . PRO A 1 188 ? -3.984 -0.111 6.878 1.00 98.50 188 PRO A C 1
ATOM 1437 O O . PRO A 1 188 ? -4.366 -0.177 8.051 1.00 98.50 188 PRO A O 1
ATOM 1440 N N . HIS A 1 189 ? -2.753 -0.502 6.540 1.00 98.62 189 HIS A N 1
ATOM 1441 C CA . HIS A 1 189 ? -1.796 -1.046 7.509 1.00 98.62 189 HIS A CA 1
ATOM 1442 C C . HIS A 1 189 ? -1.395 -0.011 8.556 1.00 98.62 189 HIS A C 1
ATOM 1444 O O . HIS A 1 189 ? -1.359 -0.326 9.747 1.00 98.62 189 HIS A O 1
ATOM 1450 N N . LEU A 1 190 ? -1.162 1.234 8.134 1.00 98.62 190 LEU A N 1
ATOM 1451 C CA . LEU A 1 190 ? -0.876 2.335 9.050 1.00 98.62 190 LEU A CA 1
ATOM 1452 C C . LEU A 1 190 ? -2.051 2.623 9.984 1.00 98.62 190 LEU A C 1
ATOM 1454 O O . LEU A 1 190 ? -1.839 2.787 11.183 1.00 98.62 190 LEU A O 1
ATOM 1458 N N . ALA A 1 191 ? -3.288 2.621 9.481 1.00 98.69 191 ALA A N 1
ATOM 1459 C CA . ALA A 1 191 ? -4.475 2.793 10.314 1.00 98.69 191 ALA A CA 1
ATOM 1460 C C . ALA A 1 191 ? -4.563 1.706 11.399 1.00 98.69 191 ALA A C 1
ATOM 1462 O O . ALA A 1 191 ? -4.800 2.017 12.568 1.00 98.69 191 ALA A O 1
ATOM 1463 N N . LEU A 1 192 ? -4.294 0.444 11.038 1.00 98.75 192 LEU A N 1
ATOM 1464 C CA . LEU A 1 192 ? -4.200 -0.648 12.008 1.00 98.75 192 LEU A CA 1
ATOM 1465 C C . LEU A 1 192 ? -3.054 -0.430 13.006 1.00 98.75 192 LEU A C 1
ATOM 1467 O O . LEU A 1 192 ? -3.244 -0.646 14.201 1.00 98.75 192 LEU A O 1
ATOM 1471 N N . ALA A 1 193 ? -1.878 -0.004 12.544 1.00 98.69 193 ALA A N 1
ATOM 1472 C CA . ALA A 1 193 ? -0.734 0.257 13.409 1.00 98.69 193 ALA A CA 1
ATOM 1473 C C . ALA A 1 193 ? -1.042 1.349 14.446 1.00 98.69 193 ALA A C 1
ATOM 1475 O O . ALA A 1 193 ? -0.838 1.138 15.642 1.00 98.69 193 ALA A O 1
ATOM 1476 N N . PHE A 1 194 ? -1.615 2.478 14.020 1.00 98.75 194 PHE A N 1
ATOM 1477 C CA . PHE A 1 194 ? -2.008 3.563 14.921 1.00 98.75 194 PHE A CA 1
ATOM 1478 C C . PHE A 1 194 ? -3.075 3.129 15.931 1.00 98.75 194 PHE A C 1
ATOM 1480 O O . PHE A 1 194 ? -2.925 3.413 17.120 1.00 98.75 194 PHE A O 1
ATOM 1487 N N . ASP A 1 195 ? -4.100 2.390 15.499 1.00 98.56 195 ASP A N 1
ATOM 1488 C CA . ASP A 1 195 ? -5.120 1.829 16.394 1.00 98.56 195 ASP A CA 1
ATOM 1489 C C . ASP A 1 195 ? -4.496 0.903 17.451 1.00 98.56 195 ASP A C 1
ATOM 1491 O O . ASP A 1 195 ? -4.768 1.026 18.649 1.00 98.56 195 ASP A O 1
ATOM 1495 N N . ARG A 1 196 ? -3.581 0.022 17.032 1.00 98.19 196 ARG A N 1
ATOM 1496 C CA . ARG A 1 196 ? -2.895 -0.914 17.931 1.00 98.19 196 ARG A CA 1
ATOM 1497 C C . ARG A 1 196 ? -1.938 -0.230 18.904 1.00 98.19 196 ARG A C 1
ATOM 1499 O O . ARG A 1 196 ? -1.791 -0.725 20.022 1.00 98.19 196 ARG A O 1
ATOM 1506 N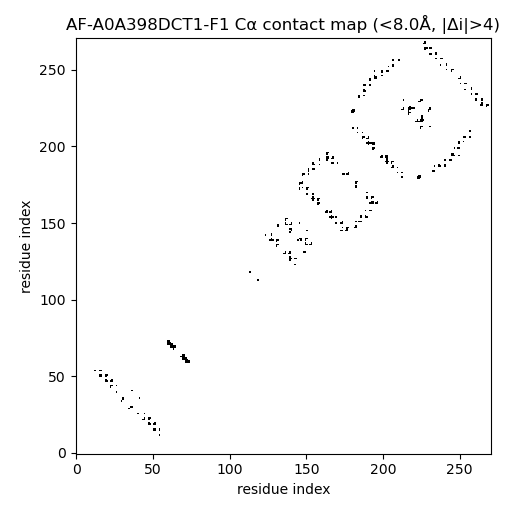 N . ASN A 1 197 ? -1.387 0.922 18.533 1.00 96.56 197 ASN A N 1
ATOM 1507 C CA . ASN A 1 197 ? -0.612 1.787 19.427 1.00 96.56 197 ASN A CA 1
ATOM 1508 C C . ASN A 1 197 ? -1.497 2.669 20.330 1.00 96.56 197 ASN A C 1
ATOM 1510 O O . ASN A 1 197 ? -0.981 3.418 21.155 1.00 96.56 197 ASN A O 1
ATOM 1514 N N . GLY A 1 198 ? -2.827 2.598 20.198 1.00 97.00 198 GLY A N 1
ATOM 1515 C CA . GLY A 1 198 ? -3.776 3.414 20.961 1.00 97.00 198 GLY A CA 1
ATOM 1516 C C . GLY A 1 198 ? -3.941 4.844 20.439 1.00 97.00 198 GLY A C 1
ATOM 1517 O O . GLY A 1 198 ? -4.634 5.645 21.065 1.00 97.00 198 GLY A O 1
ATOM 1518 N N . ASN A 1 199 ? -3.351 5.178 19.289 1.00 98.12 199 ASN A N 1
ATOM 1519 C CA . ASN A 1 199 ? -3.510 6.474 18.638 1.00 98.12 199 ASN A CA 1
ATOM 1520 C C . ASN A 1 199 ? -4.736 6.469 17.709 1.00 98.12 199 ASN A C 1
ATOM 1522 O O . ASN A 1 199 ? -4.634 6.523 16.483 1.00 98.12 199 ASN A O 1
ATOM 1526 N N . VAL A 1 200 ? -5.914 6.396 18.328 1.00 98.25 200 VAL A N 1
ATOM 1527 C CA . VAL A 1 200 ? -7.218 6.328 17.649 1.00 98.25 200 VAL A CA 1
ATOM 1528 C C . VAL A 1 200 ? -7.435 7.512 16.703 1.00 98.25 200 VAL A C 1
ATOM 1530 O O . VAL A 1 200 ? -7.895 7.328 15.578 1.00 98.25 200 VAL A O 1
ATOM 1533 N N . ALA A 1 201 ? -7.049 8.718 17.127 1.00 98.31 201 ALA A N 1
ATOM 1534 C CA . ALA A 1 201 ? -7.206 9.927 16.324 1.00 98.31 201 ALA A CA 1
ATOM 1535 C C . ALA A 1 201 ? -6.416 9.843 15.009 1.00 98.31 201 ALA A C 1
ATOM 1537 O O . ALA A 1 201 ? -6.960 10.130 13.944 1.00 98.31 201 ALA A O 1
ATOM 1538 N N . GLN A 1 202 ? -5.158 9.393 15.066 1.00 98.25 202 GLN A N 1
ATOM 1539 C CA . GLN A 1 202 ? -4.332 9.256 13.868 1.00 98.25 202 GLN A CA 1
ATOM 1540 C C . GLN A 1 202 ? -4.810 8.114 12.964 1.00 98.25 202 GLN A C 1
ATOM 1542 O O . GLN A 1 202 ? -4.791 8.260 11.742 1.00 98.25 202 GLN A O 1
ATOM 1547 N N . ALA A 1 203 ? -5.297 7.012 13.548 1.00 98.62 203 ALA A N 1
ATOM 1548 C CA . ALA A 1 203 ? -5.899 5.920 12.787 1.00 98.62 203 ALA A CA 1
ATOM 1549 C C . ALA A 1 203 ? -7.101 6.408 11.961 1.00 98.62 203 ALA A C 1
ATOM 1551 O O . ALA A 1 203 ? -7.184 6.137 10.765 1.00 98.62 203 ALA A O 1
ATOM 1552 N N . GLN A 1 204 ? -8.001 7.186 12.570 1.00 98.56 204 GLN A N 1
ATOM 1553 C CA . GLN A 1 204 ? -9.139 7.778 11.861 1.00 98.56 204 GLN A CA 1
ATOM 1554 C C . GLN A 1 204 ? -8.701 8.822 10.827 1.00 98.56 204 GLN A C 1
ATOM 1556 O O . GLN A 1 204 ? -9.233 8.835 9.718 1.00 98.56 204 GLN A O 1
ATOM 1561 N N . ALA A 1 205 ? -7.721 9.666 11.164 1.00 98.31 205 ALA A N 1
ATOM 1562 C CA . ALA A 1 205 ? -7.216 10.700 10.266 1.00 98.31 205 ALA A CA 1
ATOM 1563 C C . ALA A 1 205 ? -6.642 10.110 8.970 1.00 98.31 205 ALA A C 1
ATOM 1565 O O . ALA A 1 205 ? -6.958 10.604 7.893 1.00 98.31 205 ALA A O 1
ATOM 1566 N N . ILE A 1 206 ? -5.871 9.022 9.058 1.00 97.88 206 ILE A N 1
ATOM 1567 C CA . ILE A 1 206 ? -5.307 8.347 7.880 1.00 97.88 206 ILE A CA 1
ATOM 1568 C C . ILE A 1 206 ? -6.387 7.716 7.003 1.00 97.88 206 ILE A C 1
ATOM 1570 O O . ILE A 1 206 ? -6.298 7.800 5.782 1.00 97.88 206 ILE A O 1
ATOM 1574 N N . LEU A 1 207 ? -7.438 7.139 7.589 1.00 98.50 207 LEU A N 1
ATOM 1575 C CA . LEU A 1 207 ? -8.565 6.611 6.809 1.00 98.50 207 LEU A CA 1
ATOM 1576 C C . LEU A 1 207 ? -9.319 7.726 6.070 1.00 98.50 207 LEU A C 1
ATOM 1578 O O . LEU A 1 207 ? -9.790 7.527 4.954 1.00 98.50 207 LEU A O 1
ATOM 1582 N N . THR A 1 208 ? -9.434 8.906 6.678 1.00 98.19 208 THR A N 1
ATOM 1583 C CA . THR A 1 208 ? -9.999 10.095 6.023 1.00 98.19 208 THR A CA 1
ATOM 1584 C C . THR A 1 208 ? -9.080 10.640 4.933 1.00 98.19 208 THR A C 1
ATOM 1586 O O . THR A 1 208 ? -9.562 10.973 3.857 1.00 98.19 208 THR A O 1
ATOM 1589 N N . GLU A 1 209 ? -7.769 10.685 5.171 1.00 96.81 209 GLU A N 1
ATOM 1590 C CA . GLU A 1 209 ? -6.786 11.104 4.166 1.00 96.81 209 GLU A CA 1
ATOM 1591 C C . GLU A 1 209 ? -6.775 10.163 2.952 1.00 96.81 209 GLU A C 1
ATOM 1593 O O . GLU A 1 209 ? -6.702 10.631 1.820 1.00 96.81 209 GLU A O 1
ATOM 1598 N N . LEU A 1 210 ? -6.921 8.854 3.177 1.00 97.75 210 LEU A N 1
ATOM 1599 C CA . LEU A 1 210 ? -7.073 7.861 2.115 1.00 97.75 210 LEU A CA 1
ATOM 1600 C C . LEU A 1 210 ? -8.326 8.121 1.268 1.00 97.75 210 LEU A C 1
ATOM 1602 O O . LEU A 1 210 ? -8.239 8.152 0.044 1.00 97.75 210 LEU A O 1
ATOM 1606 N N . GLU A 1 211 ? -9.485 8.323 1.903 1.00 97.62 211 GLU A N 1
ATOM 1607 C CA . GLU A 1 211 ? -10.732 8.616 1.182 1.00 97.62 211 GLU A CA 1
ATOM 1608 C C . GLU A 1 211 ? -10.623 9.906 0.355 1.00 97.62 211 GLU A C 1
ATOM 1610 O O . GLU A 1 211 ? -11.065 9.951 -0.794 1.00 97.62 211 GLU A O 1
ATOM 1615 N N . GLU A 1 212 ? -9.984 10.939 0.909 1.00 96.06 212 GLU A N 1
ATOM 1616 C CA . GLU A 1 212 ? -9.738 12.196 0.202 1.00 96.06 212 GLU A CA 1
ATOM 1617 C C . GLU A 1 212 ? -8.801 12.019 -0.997 1.00 96.06 212 GLU A C 1
ATOM 1619 O O . GLU A 1 212 ? -9.063 12.577 -2.066 1.00 96.06 212 GLU A O 1
ATOM 1624 N N . GLY A 1 213 ? -7.736 11.227 -0.837 1.00 95.19 213 GLY A N 1
ATOM 1625 C CA . GLY A 1 213 ? -6.810 10.888 -1.917 1.00 95.19 213 GLY A CA 1
ATOM 1626 C C . GLY A 1 213 ? -7.528 10.187 -3.069 1.00 95.19 213 GLY A C 1
ATOM 1627 O O . GLY A 1 213 ? -7.415 10.612 -4.214 1.00 95.19 213 GLY A O 1
ATOM 1628 N N . ILE A 1 214 ? -8.367 9.192 -2.759 1.00 96.19 214 ILE A N 1
ATOM 1629 C CA . ILE A 1 214 ? -9.186 8.482 -3.757 1.00 96.19 214 ILE A CA 1
ATOM 1630 C C . ILE A 1 214 ? -10.114 9.458 -4.486 1.00 96.19 214 ILE A C 1
ATOM 1632 O O . ILE A 1 214 ? -10.169 9.471 -5.716 1.00 96.19 214 ILE A O 1
ATOM 1636 N N . ARG A 1 215 ? -10.825 10.312 -3.742 1.00 96.25 215 ARG A N 1
ATOM 1637 C CA . ARG A 1 215 ? -11.728 11.307 -4.332 1.00 96.25 215 ARG A CA 1
ATOM 1638 C C . ARG A 1 215 ? -10.987 12.280 -5.248 1.00 96.25 215 ARG A C 1
ATOM 1640 O O . ARG A 1 215 ? -11.505 12.622 -6.310 1.00 96.25 215 ARG A O 1
ATOM 1647 N N . THR A 1 216 ? -9.802 12.719 -4.837 1.00 94.75 216 THR A N 1
ATOM 1648 C CA . THR A 1 216 ? -8.964 13.643 -5.607 1.00 94.75 216 THR A CA 1
ATOM 1649 C C . THR A 1 216 ? -8.489 12.997 -6.903 1.00 94.75 216 THR A C 1
ATOM 1651 O O . THR A 1 216 ? -8.716 13.572 -7.964 1.00 94.75 216 THR A O 1
ATOM 1654 N N . ASP A 1 217 ? -7.925 11.788 -6.840 1.00 94.94 217 ASP A N 1
ATOM 1655 C CA . ASP A 1 217 ? -7.424 11.061 -8.015 1.00 94.94 217 ASP A CA 1
ATOM 1656 C C . ASP A 1 217 ? -8.536 10.759 -9.034 1.00 94.94 217 ASP A C 1
ATOM 1658 O O . ASP A 1 217 ? -8.332 10.826 -10.249 1.00 94.94 217 ASP A O 1
ATOM 1662 N N . ILE A 1 218 ? -9.747 10.452 -8.555 1.00 94.94 218 ILE A N 1
ATOM 1663 C CA . ILE A 1 218 ? -10.918 10.273 -9.425 1.00 94.94 218 ILE A CA 1
ATOM 1664 C C . ILE A 1 218 ? -11.313 11.600 -10.078 1.00 94.94 218 ILE A C 1
ATOM 1666 O O . ILE A 1 218 ? -11.561 11.641 -11.282 1.00 94.94 218 ILE A O 1
ATOM 1670 N N . ALA A 1 219 ? -11.378 12.688 -9.305 1.00 94.56 219 ALA A N 1
ATOM 1671 C CA . ALA A 1 219 ? -11.807 13.992 -9.807 1.00 94.56 219 ALA A CA 1
ATOM 1672 C C . ALA A 1 219 ? -10.839 14.577 -10.848 1.00 94.56 219 ALA A C 1
ATOM 1674 O O . ALA A 1 219 ? -11.276 15.233 -11.794 1.00 94.56 219 ALA A O 1
ATOM 1675 N N . THR A 1 220 ? -9.536 14.342 -10.689 1.00 93.38 220 THR A N 1
ATOM 1676 C CA . THR A 1 220 ? -8.510 14.758 -11.657 1.00 93.38 220 TH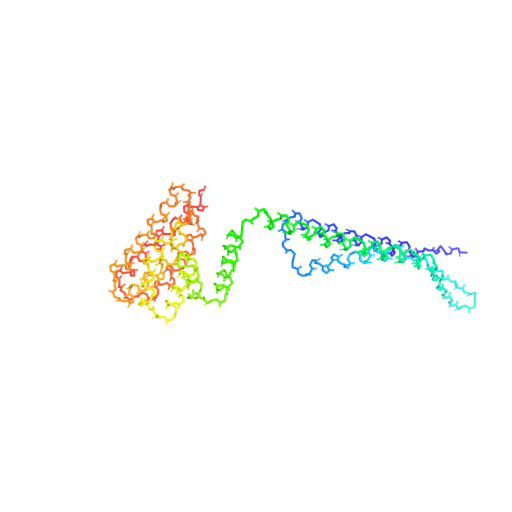R A CA 1
ATOM 1677 C C . THR A 1 220 ? -8.413 13.807 -12.853 1.00 93.38 220 THR A C 1
ATOM 1679 O O . THR A 1 220 ? -7.868 14.190 -13.888 1.00 93.38 220 THR A O 1
ATOM 1682 N N . GLY A 1 221 ? -8.922 12.576 -12.726 1.00 90.19 221 GLY A N 1
ATOM 1683 C CA . GLY A 1 221 ? -8.753 11.510 -13.714 1.00 90.19 221 GLY A CA 1
ATOM 1684 C C . GLY A 1 221 ? -7.311 10.999 -13.818 1.00 90.19 221 GLY A C 1
ATOM 1685 O O . GLY A 1 221 ? -6.970 10.314 -14.785 1.00 90.19 221 GLY A O 1
ATOM 1686 N N . TYR A 1 222 ? -6.454 11.349 -12.857 1.00 85.38 222 TYR A N 1
ATOM 1687 C CA . TYR A 1 222 ? -5.044 10.981 -12.809 1.00 85.38 222 TYR A CA 1
ATOM 1688 C C . TYR A 1 222 ? -4.633 10.661 -11.372 1.00 85.38 222 TYR A C 1
ATOM 1690 O O . TYR A 1 222 ? -5.097 11.293 -10.433 1.00 85.38 222 TYR A O 1
ATOM 1698 N N . GLY A 1 223 ? -3.721 9.705 -11.214 1.00 88.75 223 GLY A N 1
ATOM 1699 C CA . GLY A 1 223 ? -3.224 9.260 -9.914 1.00 88.75 223 GLY A CA 1
ATOM 1700 C C . GLY A 1 223 ? -3.419 7.764 -9.711 1.00 88.75 223 GLY A C 1
ATOM 1701 O O . GLY A 1 223 ? -4.154 7.103 -10.459 1.00 88.75 223 GLY A O 1
ATOM 1702 N N . TYR A 1 224 ? -2.713 7.218 -8.725 1.00 90.62 224 TYR A N 1
ATOM 1703 C CA . TYR A 1 224 ? -2.698 5.786 -8.439 1.00 90.62 224 TYR A CA 1
ATOM 1704 C C . TYR A 1 224 ? -4.106 5.238 -8.149 1.00 90.62 224 TYR A C 1
ATOM 1706 O O . TYR A 1 224 ? -4.449 4.147 -8.606 1.00 90.62 224 TYR A O 1
ATOM 1714 N N . LEU A 1 225 ? -4.955 6.014 -7.473 1.00 93.62 225 LEU A N 1
ATOM 1715 C CA . LEU A 1 225 ? -6.287 5.596 -7.027 1.00 93.62 225 LEU A CA 1
ATOM 1716 C C . LEU A 1 225 ? -7.419 6.040 -7.961 1.00 93.62 225 LEU A C 1
ATOM 1718 O O . LEU A 1 225 ? -8.588 5.936 -7.606 1.00 93.62 225 LEU A O 1
ATOM 1722 N N . SER A 1 226 ? -7.104 6.496 -9.175 1.00 92.38 226 SER A N 1
ATOM 1723 C CA . SER A 1 226 ? -8.107 6.942 -10.159 1.00 92.38 226 SER A CA 1
ATOM 1724 C C . SER A 1 226 ? -8.914 5.796 -10.791 1.00 92.38 226 SER A C 1
ATOM 1726 O O . SER A 1 226 ? -9.880 6.024 -11.519 1.00 92.38 226 SER A O 1
ATOM 1728 N N . ARG A 1 227 ? -8.515 4.544 -10.546 1.00 94.19 227 ARG A N 1
ATOM 1729 C CA . ARG A 1 227 ? -9.020 3.350 -11.230 1.00 94.19 227 ARG A CA 1
ATOM 1730 C C . ARG A 1 227 ? -9.641 2.362 -10.250 1.00 94.19 227 ARG A C 1
ATOM 1732 O O . ARG A 1 227 ? -9.104 2.102 -9.174 1.00 94.19 227 ARG A O 1
ATOM 1739 N N . SER A 1 228 ? -10.736 1.730 -10.675 1.00 95.56 228 SER A N 1
ATOM 1740 C CA . SER A 1 228 ? -11.495 0.775 -9.855 1.00 95.56 228 SER A CA 1
ATOM 1741 C C . SER A 1 228 ? -10.660 -0.412 -9.369 1.00 95.56 228 SER A C 1
ATOM 1743 O O . SER A 1 228 ? -10.851 -0.870 -8.246 1.00 95.56 228 SER A O 1
ATOM 1745 N N . GLN A 1 229 ? -9.705 -0.887 -10.173 1.00 95.19 229 GLN A N 1
ATOM 1746 C CA . GLN A 1 229 ? -8.830 -2.001 -9.804 1.00 95.19 229 GLN A CA 1
ATOM 1747 C C . GLN A 1 229 ? -7.956 -1.671 -8.583 1.00 95.19 229 GLN A C 1
ATOM 1749 O O . GLN A 1 229 ? -7.914 -2.455 -7.638 1.00 95.19 229 GLN A O 1
ATOM 1754 N N . GLN A 1 230 ? -7.301 -0.508 -8.581 1.00 94.88 230 GLN A N 1
ATOM 1755 C CA . GLN A 1 230 ? -6.435 -0.053 -7.491 1.00 94.88 230 GLN A CA 1
ATOM 1756 C C . GLN A 1 230 ? -7.244 0.216 -6.217 1.00 94.88 230 GLN A C 1
ATOM 1758 O O . GLN A 1 230 ? -6.856 -0.227 -5.136 1.00 94.88 230 GLN A O 1
ATOM 1763 N N . ILE A 1 231 ? -8.420 0.842 -6.342 1.00 97.12 231 ILE A N 1
ATOM 1764 C CA . ILE A 1 231 ? -9.343 1.015 -5.207 1.00 97.12 231 ILE A CA 1
ATOM 1765 C C . ILE A 1 231 ? -9.799 -0.352 -4.671 1.00 97.12 231 ILE A C 1
ATOM 1767 O O . ILE A 1 231 ? -9.924 -0.532 -3.462 1.00 97.12 231 ILE A O 1
ATOM 1771 N N . GLY A 1 232 ? -9.994 -1.341 -5.547 1.00 97.56 232 GLY A N 1
ATOM 1772 C CA . GLY A 1 232 ? -10.310 -2.718 -5.167 1.00 97.56 232 GLY A CA 1
ATOM 1773 C C . GLY A 1 232 ? -9.229 -3.378 -4.306 1.00 97.56 232 GLY A C 1
ATOM 1774 O O . GLY A 1 232 ? -9.562 -4.085 -3.353 1.00 97.56 232 GLY A O 1
ATOM 1775 N N . TRP A 1 233 ? -7.947 -3.122 -4.586 1.00 96.25 233 TRP A N 1
ATOM 1776 C CA . TRP A 1 233 ? -6.837 -3.596 -3.747 1.00 96.25 233 TRP A CA 1
ATOM 1777 C C . TRP A 1 233 ? -6.857 -2.947 -2.361 1.00 96.25 233 TRP A C 1
ATOM 1779 O O . TRP A 1 233 ? -6.778 -3.645 -1.352 1.00 96.25 233 TRP A O 1
ATOM 1789 N N . VAL A 1 234 ? -7.075 -1.632 -2.299 1.00 97.31 234 VAL A N 1
ATOM 1790 C CA . VAL A 1 234 ? -7.221 -0.911 -1.025 1.00 97.31 234 VAL A CA 1
ATOM 1791 C C . VAL A 1 234 ? -8.421 -1.435 -0.230 1.00 97.31 234 VAL A C 1
ATOM 1793 O O . VAL A 1 234 ? -8.309 -1.686 0.969 1.00 97.31 234 VAL A O 1
ATOM 1796 N N . LEU A 1 235 ? -9.564 -1.657 -0.886 1.00 98.31 235 LEU A N 1
ATOM 1797 C CA . LEU A 1 235 ? -10.766 -2.212 -0.260 1.00 98.31 235 LEU A CA 1
ATOM 1798 C C . LEU A 1 235 ? -10.500 -3.591 0.359 1.00 98.31 235 LEU A C 1
ATOM 1800 O O . LEU A 1 235 ? -10.930 -3.851 1.485 1.00 98.31 235 LEU A O 1
ATOM 1804 N N . HIS A 1 236 ? -9.781 -4.462 -0.351 1.00 97.62 236 HIS A N 1
ATOM 1805 C CA . HIS A 1 236 ? -9.385 -5.767 0.174 1.00 97.62 236 HIS A CA 1
ATOM 1806 C C . HIS A 1 236 ? -8.587 -5.627 1.481 1.00 97.62 236 HIS A C 1
ATOM 1808 O O . HIS A 1 236 ? -8.857 -6.324 2.467 1.00 97.62 236 HIS A O 1
ATOM 1814 N N . ASP A 1 237 ? -7.655 -4.682 1.529 1.00 97.56 237 ASP A N 1
ATOM 1815 C CA . ASP A 1 237 ? -6.811 -4.468 2.700 1.00 97.56 237 ASP A CA 1
ATOM 1816 C C . ASP A 1 237 ? -7.566 -3.816 3.861 1.00 97.56 237 ASP A C 1
ATOM 1818 O O . ASP A 1 237 ? -7.412 -4.250 5.007 1.00 97.56 237 ASP A O 1
ATOM 1822 N N . ILE A 1 2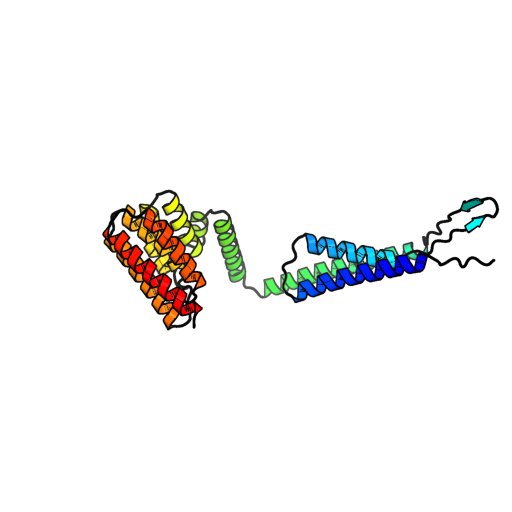38 ? -8.483 -2.887 3.575 1.00 98.25 238 ILE A N 1
ATOM 1823 C CA . ILE A 1 238 ? -9.449 -2.354 4.547 1.00 98.25 238 ILE A CA 1
ATOM 1824 C C . ILE A 1 238 ? -10.260 -3.494 5.188 1.00 98.25 238 ILE A C 1
ATOM 1826 O O . ILE A 1 238 ? -10.361 -3.582 6.416 1.00 98.25 238 ILE A O 1
ATOM 1830 N N . GLN A 1 239 ? -10.775 -4.431 4.389 1.00 97.81 239 GLN A N 1
ATOM 1831 C CA . GLN A 1 239 ? -11.520 -5.593 4.894 1.00 97.81 239 GLN A CA 1
ATOM 1832 C C . GLN A 1 239 ? -10.645 -6.552 5.712 1.00 97.81 239 GLN A C 1
ATOM 1834 O O . GLN A 1 239 ? -11.119 -7.167 6.679 1.00 97.81 239 GLN A O 1
ATOM 1839 N N . ARG A 1 240 ? -9.364 -6.693 5.352 1.00 96.88 240 ARG A N 1
ATOM 1840 C CA . ARG A 1 240 ? -8.399 -7.502 6.107 1.00 96.88 240 ARG A CA 1
ATOM 1841 C C . ARG A 1 240 ? -8.138 -6.902 7.488 1.00 96.88 240 ARG A C 1
ATOM 1843 O O . ARG A 1 240 ? -8.174 -7.642 8.477 1.00 96.88 240 ARG A O 1
ATOM 1850 N N . ILE A 1 241 ? -7.906 -5.591 7.579 1.00 96.62 241 ILE A N 1
ATOM 1851 C CA . ILE A 1 241 ? -7.630 -4.924 8.861 1.00 96.62 241 ILE A CA 1
ATOM 1852 C C . ILE A 1 241 ? -8.882 -4.752 9.728 1.00 96.62 241 ILE A C 1
ATOM 1854 O O . ILE A 1 241 ? -8.756 -4.733 10.951 1.00 96.62 241 ILE A O 1
ATOM 1858 N N . ALA A 1 242 ? -10.084 -4.696 9.137 1.00 96.94 242 ALA A N 1
ATOM 1859 C CA . ALA A 1 242 ? -11.351 -4.533 9.862 1.00 96.94 242 ALA A CA 1
ATOM 1860 C C . ALA A 1 242 ? -11.545 -5.595 10.957 1.00 96.94 242 ALA A C 1
ATOM 1862 O O . ALA A 1 242 ? -12.134 -5.341 12.004 1.00 96.94 242 ALA A O 1
ATOM 1863 N N . LYS A 1 243 ? -11.004 -6.795 10.728 1.00 95.56 243 LYS A N 1
ATOM 1864 C CA . LYS A 1 243 ? -11.051 -7.933 11.660 1.00 95.56 243 LYS A CA 1
ATOM 1865 C C . LYS A 1 243 ? -10.018 -7.833 12.787 1.00 95.56 243 LYS A C 1
ATOM 1867 O O . LYS A 1 243 ? -10.065 -8.620 13.728 1.00 95.56 243 LYS A O 1
ATOM 1872 N N . LYS A 1 244 ? -9.045 -6.928 12.656 1.00 97.12 244 LYS A N 1
ATOM 1873 C CA . LYS A 1 244 ? -7.877 -6.785 13.533 1.00 97.12 244 LYS A CA 1
ATOM 1874 C C . LYS A 1 244 ? -7.892 -5.485 14.343 1.00 97.12 244 LYS A C 1
ATOM 1876 O O . LYS A 1 244 ? -7.108 -5.402 15.285 1.00 97.12 244 LYS A O 1
ATOM 1881 N N . VAL A 1 245 ? -8.715 -4.493 14.014 1.00 97.19 245 VAL A N 1
ATOM 1882 C CA . VAL A 1 245 ? -8.801 -3.251 14.801 1.00 97.19 245 VAL A CA 1
ATOM 1883 C C . VAL A 1 245 ? -9.400 -3.493 16.186 1.00 97.19 245 VAL A C 1
ATOM 1885 O O . VAL A 1 245 ? -10.260 -4.356 16.374 1.00 97.19 245 VAL A O 1
ATOM 1888 N N . LYS A 1 246 ? -8.891 -2.754 17.169 1.00 96.94 246 LYS A N 1
ATOM 1889 C CA . LYS A 1 246 ? -9.245 -2.847 18.584 1.00 96.94 246 LYS A CA 1
ATOM 1890 C C . LYS A 1 246 ? -10.302 -1.813 18.960 1.00 96.94 246 LYS A C 1
ATOM 1892 O O . LYS A 1 246 ? -11.212 -2.150 19.718 1.00 96.94 246 LYS A O 1
ATOM 1897 N N . ASP A 1 247 ? -10.173 -0.576 18.483 1.00 98.38 247 ASP A N 1
ATOM 1898 C CA . ASP A 1 247 ? -11.062 0.507 18.890 1.00 98.38 247 ASP A CA 1
ATOM 1899 C C . ASP A 1 247 ? -12.391 0.503 18.096 1.00 98.38 247 ASP A C 1
ATOM 1901 O O . ASP A 1 247 ? -12.385 0.475 16.858 1.00 98.38 247 ASP A O 1
ATOM 1905 N N . PRO A 1 248 ? -13.557 0.562 18.772 1.00 98.06 248 PRO A N 1
ATOM 1906 C CA . PRO A 1 248 ? -14.857 0.560 18.102 1.00 98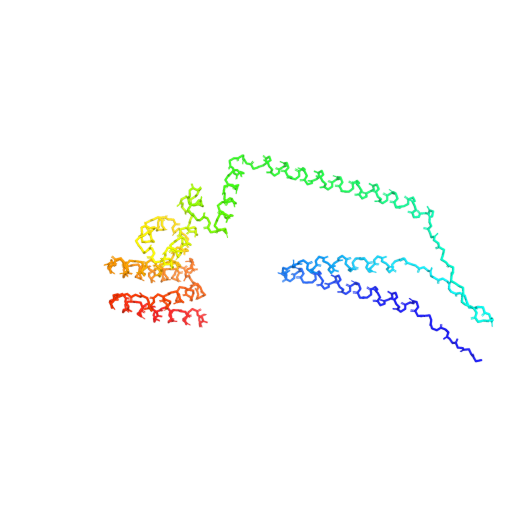.06 248 PRO A CA 1
ATOM 1907 C C . PRO A 1 248 ? -15.093 1.745 17.157 1.00 98.06 248 PRO A C 1
ATOM 1909 O O . PRO A 1 248 ? -15.821 1.598 16.174 1.00 98.06 248 PRO A O 1
ATOM 1912 N N . SER A 1 249 ? -14.507 2.912 17.437 1.00 98.19 249 SER A N 1
ATOM 1913 C CA . SER A 1 249 ? -14.662 4.107 16.600 1.00 98.19 249 SER A CA 1
ATOM 1914 C C . SER A 1 249 ? -13.835 4.015 15.316 1.00 98.19 249 SER A C 1
ATOM 1916 O O . SER A 1 249 ? -14.307 4.425 14.253 1.00 98.19 249 SER A O 1
ATOM 1918 N N . VAL A 1 250 ? -12.652 3.391 15.373 1.00 98.44 250 VAL A N 1
ATOM 1919 C CA . VAL A 1 250 ? -11.863 3.054 14.177 1.00 98.44 250 VAL A CA 1
ATOM 1920 C C . VAL A 1 250 ? -12.597 1.993 13.358 1.00 98.44 250 VAL A C 1
ATOM 1922 O O . VAL A 1 250 ? -12.736 2.138 12.145 1.00 98.44 250 VAL A O 1
ATOM 1925 N N . ALA A 1 251 ? -13.158 0.968 14.008 1.00 98.38 251 ALA A N 1
ATOM 1926 C CA . ALA A 1 251 ? -13.956 -0.059 13.335 1.00 98.38 251 ALA A CA 1
ATOM 1927 C C . ALA A 1 251 ? -15.226 0.505 12.668 1.00 98.38 251 ALA A C 1
ATOM 1929 O O . ALA A 1 251 ? -15.627 0.047 11.597 1.00 98.38 251 ALA A O 1
ATOM 1930 N N . ALA A 1 252 ? -15.879 1.500 13.276 1.00 98.31 252 ALA A N 1
ATOM 1931 C CA . ALA A 1 252 ? -16.988 2.219 12.651 1.00 98.31 252 ALA A CA 1
ATOM 1932 C C . ALA A 1 252 ? -16.527 2.967 11.394 1.00 98.31 252 ALA A C 1
ATOM 1934 O O . ALA A 1 252 ? -17.102 2.754 10.327 1.00 98.31 252 ALA A O 1
ATOM 1935 N N . ARG A 1 253 ? -15.431 3.730 11.494 1.00 98.44 253 ARG A N 1
ATOM 1936 C CA . ARG A 1 253 ? -14.870 4.475 10.362 1.00 98.44 253 ARG A CA 1
ATOM 1937 C C . ARG A 1 253 ? -14.443 3.567 9.204 1.00 98.44 253 ARG A C 1
ATOM 1939 O O . ARG A 1 253 ? -14.693 3.891 8.049 1.00 98.44 253 ARG A O 1
ATOM 1946 N N . ILE A 1 254 ? -13.854 2.409 9.506 1.00 98.56 254 ILE A N 1
ATOM 1947 C CA . ILE A 1 254 ? -13.506 1.390 8.506 1.00 98.56 254 ILE A CA 1
ATOM 1948 C C . ILE A 1 254 ? -14.743 0.898 7.749 1.00 98.56 254 ILE A C 1
ATOM 1950 O O . ILE A 1 254 ? -14.683 0.760 6.534 1.00 98.56 254 ILE A O 1
ATOM 1954 N N . ARG A 1 255 ? -15.868 0.655 8.436 1.00 98.50 255 ARG A N 1
ATOM 1955 C CA . ARG A 1 255 ? -17.110 0.196 7.786 1.00 98.50 255 ARG A CA 1
ATOM 1956 C C . ARG A 1 255 ? -17.721 1.256 6.875 1.00 98.50 255 ARG A C 1
ATOM 1958 O O . ARG A 1 255 ? -18.220 0.914 5.808 1.00 98.50 255 ARG A O 1
ATOM 1965 N N . GLU A 1 256 ? -17.681 2.519 7.291 1.00 98.38 256 GLU A N 1
ATOM 1966 C CA . GLU A 1 256 ? -18.114 3.645 6.456 1.00 98.38 256 GLU A CA 1
ATOM 1967 C C . GLU A 1 256 ? -17.259 3.747 5.193 1.00 98.38 256 GLU A C 1
ATOM 1969 O O . GLU A 1 256 ? -17.799 3.805 4.089 1.00 98.38 256 GLU A O 1
ATOM 1974 N N . LEU A 1 257 ? -15.931 3.692 5.353 1.00 98.38 257 LEU A N 1
ATOM 1975 C CA . LEU A 1 257 ? -15.006 3.711 4.227 1.00 98.38 257 LEU A CA 1
ATOM 1976 C C . LEU A 1 257 ? -15.236 2.510 3.304 1.00 98.38 257 LEU A C 1
ATOM 1978 O O . LEU A 1 257 ? -15.332 2.681 2.099 1.00 98.38 257 LEU A O 1
ATOM 1982 N N . GLU A 1 258 ? -15.400 1.303 3.849 1.00 98.31 258 GLU A N 1
ATOM 1983 C CA . GLU A 1 258 ? -15.673 0.097 3.060 1.00 98.31 258 GLU A CA 1
ATOM 1984 C C . GLU A 1 258 ? -16.914 0.254 2.165 1.00 98.31 258 GLU A C 1
ATOM 1986 O O . GLU A 1 258 ? -16.884 -0.137 0.997 1.00 98.31 258 GLU A O 1
ATOM 1991 N N . ALA A 1 259 ? -17.998 0.829 2.696 1.00 98.25 259 ALA A N 1
ATOM 1992 C CA . ALA A 1 259 ? -19.207 1.108 1.924 1.00 98.25 259 ALA A CA 1
ATOM 1993 C C . ALA A 1 259 ? -18.947 2.153 0.825 1.00 98.25 259 ALA A C 1
ATOM 1995 O O . ALA A 1 259 ? -19.257 1.900 -0.338 1.00 98.25 259 ALA A O 1
ATOM 1996 N N . SER A 1 260 ? -18.294 3.265 1.176 1.00 98.19 260 SER A N 1
ATOM 1997 C CA . SER A 1 260 ? -17.918 4.334 0.239 1.00 98.19 260 SER A CA 1
ATOM 1998 C C . SER A 1 260 ? -17.059 3.819 -0.927 1.00 98.19 260 SER A C 1
ATOM 2000 O O . SER A 1 260 ? -17.329 4.110 -2.096 1.00 98.19 260 SER A O 1
ATOM 2002 N N . LEU A 1 261 ? -16.064 2.970 -0.641 1.00 98.00 261 LEU A N 1
ATOM 2003 C CA . LEU A 1 261 ? -15.195 2.384 -1.665 1.00 98.00 261 LEU A CA 1
ATOM 2004 C C . LEU A 1 261 ? -15.946 1.420 -2.588 1.00 98.00 261 LEU A C 1
ATOM 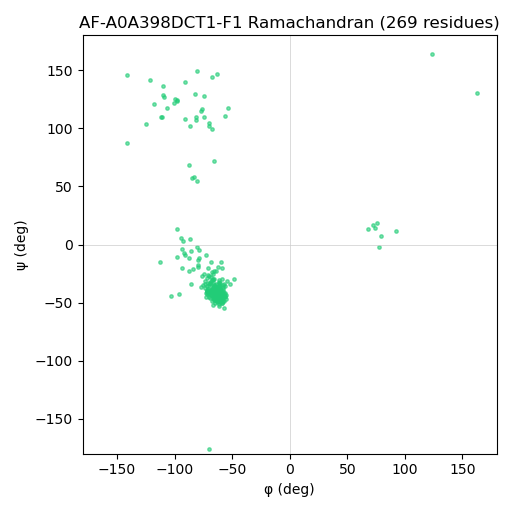2006 O O . LEU A 1 261 ? -15.698 1.424 -3.792 1.00 98.00 261 LEU A O 1
ATOM 2010 N N . LYS A 1 262 ? -16.872 0.615 -2.052 1.00 98.31 262 LYS A N 1
ATOM 2011 C CA . LYS A 1 262 ? -17.720 -0.272 -2.866 1.00 98.31 262 LYS A CA 1
ATOM 2012 C C . LYS A 1 262 ? -18.575 0.525 -3.843 1.00 98.31 262 LYS A C 1
ATOM 2014 O O . LYS A 1 262 ? -18.558 0.221 -5.032 1.00 98.31 262 LYS A O 1
ATOM 2019 N N . ASP A 1 263 ? -19.247 1.567 -3.360 1.00 97.94 263 ASP A N 1
ATOM 2020 C CA . ASP A 1 263 ? -20.070 2.443 -4.198 1.00 97.94 263 ASP A CA 1
ATOM 2021 C C . ASP A 1 263 ? -19.225 3.138 -5.278 1.00 97.94 263 ASP A C 1
ATOM 2023 O O . ASP A 1 263 ? -19.629 3.224 -6.440 1.00 97.94 263 ASP A O 1
ATOM 2027 N N . THR A 1 264 ? -18.013 3.566 -4.917 1.00 97.38 264 THR A N 1
ATOM 2028 C CA . THR A 1 264 ? -17.055 4.192 -5.840 1.00 97.38 264 THR A CA 1
ATOM 2029 C C . THR A 1 264 ? -16.604 3.231 -6.943 1.00 97.38 264 THR A C 1
ATOM 2031 O O . THR A 1 264 ? -16.620 3.588 -8.121 1.00 97.38 264 THR A O 1
ATOM 2034 N N . ILE A 1 265 ? -16.235 1.994 -6.593 1.00 97.62 265 ILE A N 1
ATOM 2035 C CA . ILE A 1 265 ? -15.849 0.954 -7.563 1.00 97.62 265 ILE A CA 1
ATOM 2036 C C . ILE A 1 265 ? -17.008 0.654 -8.518 1.00 97.62 265 ILE A C 1
ATOM 2038 O O . ILE A 1 265 ? -16.806 0.567 -9.734 1.00 97.62 265 ILE A O 1
ATOM 2042 N N . ASP A 1 266 ? -18.221 0.526 -7.981 1.00 97.06 266 ASP A N 1
ATOM 2043 C CA . ASP A 1 266 ? -19.436 0.294 -8.756 1.00 97.06 266 ASP A CA 1
ATOM 2044 C C . ASP A 1 266 ? -19.702 1.424 -9.758 1.00 97.06 266 ASP A C 1
ATOM 2046 O O . ASP A 1 266 ? -20.056 1.153 -10.908 1.00 97.06 266 ASP A O 1
ATOM 2050 N N . ALA A 1 267 ? -19.517 2.679 -9.340 1.00 96.25 267 ALA A N 1
ATOM 2051 C CA . ALA A 1 267 ? -19.681 3.846 -10.200 1.00 96.25 267 ALA A CA 1
ATOM 2052 C C . ALA A 1 267 ? -18.645 3.868 -11.336 1.00 96.25 267 ALA A C 1
ATOM 2054 O O . ALA A 1 267 ? -19.018 4.038 -12.495 1.00 96.25 267 ALA A O 1
ATOM 2055 N N . LEU A 1 268 ? -17.370 3.619 -11.022 1.00 94.25 268 LEU A N 1
ATOM 2056 C CA . LEU A 1 268 ? -16.277 3.597 -12.004 1.00 94.25 268 LEU A CA 1
ATOM 2057 C C . LEU A 1 268 ? -16.363 2.431 -12.997 1.00 94.25 268 LEU A C 1
ATOM 2059 O O . LEU A 1 268 ? -15.781 2.504 -14.072 1.00 94.25 268 LEU A O 1
ATOM 2063 N N . THR A 1 269 ? -17.046 1.342 -12.643 1.00 93.31 269 THR A N 1
ATOM 2064 C CA . THR A 1 269 ? -17.185 0.169 -13.526 1.00 93.31 269 THR A CA 1
ATOM 2065 C C . THR A 1 269 ? -18.382 0.297 -14.475 1.00 93.31 269 THR A C 1
ATOM 2067 O O . THR A 1 269 ? -18.425 -0.365 -15.510 1.00 93.31 269 THR A O 1
ATOM 2070 N N . LYS A 1 270 ? -19.379 1.117 -14.117 1.00 89.50 270 LYS A N 1
ATOM 2071 C CA . LYS A 1 270 ? -20.613 1.316 -14.898 1.00 89.50 270 LYS A CA 1
ATOM 2072 C C . LYS A 1 270 ? -20.552 2.513 -15.858 1.00 89.50 270 LYS A C 1
ATOM 2074 O O . LYS A 1 270 ? -21.392 2.568 -16.755 1.00 89.50 270 LYS A O 1
ATOM 2079 N N . GLY A 1 271 ? -19.642 3.463 -15.631 1.00 69.62 271 GLY A N 1
ATOM 2080 C CA . GLY A 1 271 ? -19.419 4.646 -16.476 1.00 69.62 271 GLY A CA 1
ATOM 2081 C C . GLY A 1 271 ? -18.437 4.380 -17.603 1.00 69.62 271 GLY A C 1
ATOM 2082 O O . GLY A 1 271 ? -18.707 4.877 -18.718 1.00 69.62 271 GLY A O 1
#

Radius of gyration: 33.22 Å; Cα contacts (8 Å, |Δi|>4): 229; chains: 1; bounding box: 56×77×85 Å

Secondary structure (DSSP, 8-state):
-------SHHHHHHHHHHHHHHHHHHHHHHHHTT----HHHHHHHHHHHHHHHHTTS---EEEE-TTS-EEEE-----SHHHHHHHHHHHHHHHHHHHHHHHHHHHHHHHHHHS-HHHHHHHHHHHHHHHHHHTT-HHHHHHH-TT-HHHHHHHHHHHHHTT-HHHHHHTHHHHHHH-SSSGGGGGHHHHHHHHHHTT-HHHHHHHHHHHHHHHHHHHHHT-STTSSHHHHHHHHHHHHHHHTT---HHHHHHHHHHHHHHHHHHHHHHH-

Sequence (271 aa):
MNIKQTTIEPVALVMGLVLGSAMLVSVTAAFLLGYVFGLGGATLTLVGALLTGLSIWSSVRIRVSPEGGFEASFESFKQEVREDVTSLRSDTKGVVHELTEFKGEIRASILEAISPEVLDDLRRSEKVDQLIERGELEKALELDPGNTIAIEQLIENLVDKGQFQQASELYPELKKSNESGIGYSVYPHLALAFDRNGNVAQAQAILTELEEGIRTDIATGYGYLSRSQQIGWVLHDIQRIAKKVKDPSVAARIRELEASLKDTIDALTKG

InterPro domains:
  IPR011990 Tetratricopeptide-like helical domain superfamily [G3DSA:1.25.40.10] (120-262)